Protein 2IB0 (pdb70)

Secondary structure (DSSP, 8-state):
-HHHHHHHHHHHHHHHHHHHHHHHHHHHHHS-GGGHHHHHHHHHHHHHHHHHHHHHHHHTT-PPPPPPSS---SS---SHHHHHHHHHHHHHHHHHHHHHHHHH--SHHHHHHHHHHHHHHHHHHHHHHHHHHHSPP-PPP-/--HHHHHHHHHHHHHHHHHHHHHHHHHHHHS-GGGHHHHHHHHHHHHHHHHHHHHHHHHTTPPPPPPPS----SS---SHHHHHHHHHHHHHHHHHHHHHHHHH--SHHHHHHHHHHHHHHHHHHHHHHHH-

InterPro domains:
  IPR009078 Ferritin-like superfamily [SSF47240] (19-158)
  IPR012347 Ferritin-like [G3DSA:1.20.1260.10] (17-151)
  IPR029447 Domain of unknown function DUF4439 [PF14530] (25-161)

Organism: Mycobacterium tuberculosis (strain CDC 1551 / Oshkosh) (NCBI:txid83331)

B-factor: mean 37.89, std 7.24, range [25.55, 75.21]

Nearest PDB structures (foldseek):
  2ib0-assembly1_A  TM=1.007E+00  e=2.471E-20  Mycobacterium tuberculosis
  2ib0-assembly1_B  TM=9.978E-01  e=1.644E-17  Mycobacterium tuberculosis
  8sqp-assembly1_A  TM=7.999E-01  e=3.243E-03  Brucella abortus 2308
  8sqr-assembly1_A  TM=7.620E-01  e=3.599E-03  Brucella abortus 2308
  5ffb-assembly1_A  TM=8.125E-01  e=2.558E-01  Synechocystis sp. PCC 6803

Solvent-accessible surface area: 13526 Å² total; per-residue (Å²): 123,130,26,66,35,8,46,55,6,0,29,88,0,0,44,40,1,13,32,5,21,78,0,0,37,48,0,46,93,52,13,37,118,75,14,68,191,13,5,58,60,0,22,151,47,4,110,117,8,57,71,50,0,68,104,29,0,73,94,66,73,35,131,22,44,156,52,56,115,41,65,170,34,50,52,172,40,99,54,37,37,22,0,0,109,0,0,18,109,7,1,71,53,3,10,88,13,0,88,35,0,0,69,75,2,103,72,36,118,25,17,38,49,0,0,55,2,3,17,60,1,16,27,3,5,32,55,0,74,82,24,27,60,87,59,121,134,121,87,96,208,154,130,107,31,69,34,8,45,55,9,0,27,88,0,0,46,40,1,14,36,4,22,82,0,0,40,45,0,48,91,54,17,62,109,79,20,75,173,16,6,60,68,0,26,135,48,2,105,106,11,57,66,75,0,65,103,30,0,74,93,68,70,32,131,20,37,156,47,50,119,41,68,166,35,74,46,172,41,103,44,44,48,22,0,0,106,0,0,24,106,12,0,75,66,2,10,86,14,0,83,33,0,0,62,68,2,99,75,34,123,27,21,33,50,0,0,58,3,2,14,58,0,17,23,5,7,39,71,0,78,131,62,88

Radius of gyration: 20.27 Å; Cα contacts (8 Å, |Δi|>4): 341; chains: 2; bounding box: 40×60×49 Å

Structure (mmCIF, N/CA/C/O backbone):
data_2IB0
#
_entry.id   2IB0
#
_cell.length_a   98.029
_cell.length_b   98.029
_cell.length_c   91.337
_cell.angle_alpha   90.000
_cell.angle_beta   90.000
_cell.angle_gamma   90.000
#
_symmetry.space_group_name_H-M   'P 41 21 2'
#
loop_
_entity.id
_entity.type
_entity.pdbx_description
1 polymer 'CONSERVED HYPOTHETICAL ALANINE RICH PROTEIN'
2 water water
#
loop_
_atom_site.group_PDB
_atom_site.id
_atom_site.type_symbol
_atom_site.label_atom_id
_atom_site.label_alt_id
_atom_site.label_comp_id
_atom_site.label_asym_id
_atom_site.label_entity_id
_atom_site.label_seq_id
_atom_site.pdbx_PDB_ins_code
_atom_site.Cartn_x
_atom_site.Cartn_y
_atom_site.Cartn_z
_atom_site.occupancy
_atom_site.B_iso_or_equiv
_atom_site.auth_seq_id
_atom_site.auth_comp_id
_atom_site.auth_asym_id
_atom_site.auth_atom_id
_atom_site.pdbx_PDB_model_num
ATOM 1 N N . SER A 1 17 ? 20.062 14.439 48.641 1.00 44.24 17 SER A N 1
ATOM 2 C CA . SER A 1 17 ? 21.392 15.089 48.929 1.00 45.32 17 SER A CA 1
ATOM 3 C C . SER A 1 17 ? 21.933 15.864 47.713 1.00 44.76 17 SER A C 1
ATOM 4 O O . SER A 1 17 ? 21.594 15.560 46.568 1.00 44.72 17 SER A O 1
ATOM 7 N N . GLU A 1 18 ? 22.775 16.860 47.960 1.00 43.75 18 GLU A N 1
ATOM 8 C CA . GLU A 1 18 ? 23.225 17.783 46.907 1.00 42.98 18 GLU A CA 1
ATOM 9 C C . GLU A 1 18 ? 24.239 17.170 45.940 1.00 42.62 18 GLU A C 1
ATOM 10 O O . GLU A 1 18 ? 24.219 17.448 44.731 1.00 41.15 18 GLU A O 1
ATOM 16 N N . GLY A 1 19 ? 25.158 16.393 46.516 1.00 42.60 19 GLY A N 1
ATOM 17 C CA . GLY A 1 19 ? 26.269 15.798 45.804 1.00 42.30 19 GLY A CA 1
ATOM 18 C C . GLY A 1 19 ? 25.727 14.591 45.104 1.00 42.28 19 GLY A C 1
ATOM 19 O O . GLY A 1 19 ? 26.184 14.226 44.027 1.00 42.38 19 GLY A O 1
ATOM 20 N N . SER A 1 20 ? 24.736 13.984 45.745 1.00 42.14 20 SER A N 1
ATOM 21 C CA . SER A 1 20 ? 23.868 12.969 45.146 1.00 41.76 20 SER A CA 1
ATOM 22 C C . SER A 1 20 ? 23.217 13.420 43.827 1.00 40.83 20 SER A C 1
ATOM 23 O O . SER A 1 20 ? 23.314 12.704 42.836 1.00 40.82 20 SER A O 1
ATOM 26 N N . ALA A 1 21 ? 22.596 14.611 43.806 1.00 39.47 21 ALA A N 1
ATOM 27 C CA . ALA A 1 21 ? 21.980 15.148 42.583 1.00 38.75 21 ALA A CA 1
ATOM 28 C C . ALA A 1 21 ? 23.039 15.531 41.521 1.00 38.40 21 ALA A C 1
ATOM 29 O O . ALA A 1 21 ? 22.827 15.326 40.324 1.00 36.86 21 ALA A O 1
ATOM 31 N N . ASP A 1 22 ? 24.173 16.076 41.986 1.00 37.13 22 ASP A N 1
ATOM 32 C CA . ASP A 1 22 ? 25.330 16.421 41.144 1.00 36.84 22 ASP A CA 1
ATOM 33 C C . ASP A 1 22 ? 25.840 15.172 40.390 1.00 36.32 22 ASP A C 1
ATOM 34 O O . ASP A 1 22 ? 25.910 15.177 39.153 1.00 36.53 22 ASP A O 1
ATOM 39 N N . ASN A 1 23 ? 26.166 14.104 41.125 1.00 33.97 23 ASN A N 1
ATOM 40 C CA . ASN A 1 23 ? 26.579 12.826 40.518 1.00 33.73 23 ASN A CA 1
ATOM 41 C C . ASN A 1 23 ? 25.557 12.241 39.562 1.00 33.40 23 ASN A C 1
ATOM 42 O O . ASN A 1 23 ? 25.902 11.726 38.479 1.00 33.03 23 ASN A O 1
ATOM 47 N N . ALA A 1 24 ? 24.293 12.290 39.981 1.00 32.76 24 ALA A N 1
ATOM 48 C CA . ALA A 1 24 ? 23.230 11.778 39.159 1.00 32.15 24 ALA A CA 1
ATOM 49 C C . ALA A 1 24 ? 23.133 12.548 37.879 1.00 31.68 24 ALA A C 1
ATOM 50 O O . ALA A 1 24 ? 22.961 11.928 36.829 1.00 33.01 24 ALA A O 1
ATOM 52 N N . ALA A 1 25 ? 23.253 13.890 37.937 1.00 30.30 25 ALA A N 1
ATOM 53 C CA . ALA A 1 25 ? 23.159 14.658 36.723 1.00 28.96 25 ALA A CA 1
ATOM 54 C C . ALA A 1 25 ? 24.327 14.340 35.786 1.00 27.92 25 ALA A C 1
ATOM 55 O O . ALA A 1 25 ? 24.160 14.323 34.596 1.00 25.88 25 ALA A O 1
ATOM 57 N N . LEU A 1 26 ? 25.534 14.183 36.316 1.00 27.95 26 LEU A N 1
ATOM 58 C CA . LEU A 1 26 ? 26.683 14.047 35.435 1.00 28.34 26 LEU A CA 1
ATOM 59 C C . LEU A 1 26 ? 26.760 12.636 34.828 1.00 30.05 26 LEU A C 1
ATOM 60 O O . LEU A 1 26 ? 27.231 12.474 33.674 1.00 28.64 26 LEU A O 1
ATOM 65 N N . CYS A 1 27 ? 26.324 11.630 35.609 1.00 30.92 27 CYS A N 1
ATOM 66 C CA . CYS A 1 27 ? 26.133 10.281 35.094 1.00 32.39 27 CYS A CA 1
ATOM 67 C C . CYS A 1 27 ? 25.108 10.257 33.971 1.00 31.42 27 CYS A C 1
ATOM 68 O O . CYS A 1 27 ? 25.358 9.658 32.949 1.00 30.72 27 CYS A O 1
ATOM 71 N N . ASP A 1 28 ? 23.963 10.925 34.142 1.00 32.90 28 ASP A N 1
ATOM 72 C CA . ASP A 1 28 ? 22.973 11.018 33.044 1.00 33.64 28 ASP A CA 1
ATOM 73 C C . ASP A 1 28 ? 23.578 11.647 31.792 1.00 33.71 28 ASP A C 1
ATOM 74 O O . ASP A 1 28 ? 23.272 11.223 30.690 1.00 35.20 28 ASP A O 1
ATOM 79 N N . ALA A 1 29 ? 24.463 12.615 31.970 1.00 31.85 29 ALA A N 1
ATOM 80 C CA . ALA A 1 29 ? 24.932 13.410 30.845 1.00 32.28 29 ALA A CA 1
ATOM 81 C C . ALA A 1 29 ? 25.933 12.564 30.108 1.00 32.60 29 ALA A C 1
ATOM 82 O O . ALA A 1 29 ? 25.971 12.580 28.890 1.00 32.68 29 ALA A O 1
ATOM 84 N N . LEU A 1 30 ? 26.708 11.788 30.869 1.00 32.74 30 LEU A N 1
ATOM 85 C CA . LEU A 1 30 ? 27.665 10.835 30.293 1.00 33.32 30 LEU A CA 1
ATOM 86 C C . LEU A 1 30 ? 26.966 9.751 29.455 1.00 33.22 30 LEU A C 1
ATOM 87 O O . LEU A 1 30 ? 27.456 9.372 28.385 1.00 32.36 30 LEU A O 1
ATOM 92 N N . ALA A 1 31 ? 25.851 9.246 29.985 1.00 33.20 31 ALA A N 1
ATOM 93 C CA . ALA A 1 31 ? 24.990 8.267 29.312 1.00 33.26 31 ALA A CA 1
ATOM 94 C C . ALA A 1 31 ? 24.408 8.850 28.040 1.00 33.41 31 ALA A C 1
ATOM 95 O O . ALA A 1 31 ? 24.304 8.179 27.044 1.00 33.87 31 ALA A O 1
ATOM 97 N N . VAL A 1 32 ? 24.051 10.120 28.056 1.00 33.82 32 VAL A N 1
ATOM 98 C CA . VAL A 1 32 ? 23.584 10.775 26.841 1.00 33.50 32 VAL A CA 1
ATOM 99 C C . VAL A 1 32 ? 24.722 10.886 25.790 1.00 34.00 32 VAL A C 1
ATOM 100 O O . VAL A 1 32 ? 24.501 10.614 24.597 1.00 34.00 32 VAL A O 1
ATOM 104 N N . GLU A 1 33 ? 25.917 11.276 26.239 1.00 32.96 33 GLU A N 1
ATOM 105 C CA . GLU A 1 33 ? 27.129 11.296 25.395 1.00 33.23 33 GLU A CA 1
ATOM 106 C C . GLU A 1 33 ? 27.449 9.958 24.712 1.00 32.57 33 GLU A C 1
ATOM 107 O O . GLU A 1 33 ? 27.699 9.940 23.513 1.00 32.89 33 GLU A O 1
ATOM 113 N N . HIS A 1 34 ? 27.477 8.850 25.454 1.00 31.56 34 HIS A N 1
ATOM 114 C CA . HIS A 1 34 ? 27.666 7.541 24.826 1.00 31.42 34 HIS A CA 1
ATOM 115 C C . HIS A 1 34 ? 26.641 7.290 23.705 1.00 32.17 34 HIS A C 1
ATOM 116 O O . HIS A 1 34 ? 27.010 6.867 22.607 1.00 32.17 34 HIS A O 1
ATOM 123 N N . ALA A 1 35 ? 25.369 7.587 24.005 1.00 32.92 35 ALA A N 1
ATOM 124 C CA . ALA A 1 35 ? 24.252 7.392 23.095 1.00 33.65 35 ALA A CA 1
ATOM 125 C C . ALA A 1 35 ? 24.341 8.292 21.870 1.00 34.53 35 ALA A C 1
ATOM 126 O O . ALA A 1 35 ? 23.905 7.893 20.778 1.00 36.06 35 ALA A O 1
ATOM 128 N N . THR A 1 36 ? 24.923 9.483 22.035 1.00 33.03 36 THR A N 1
ATOM 129 C CA . THR A 1 36 ? 25.132 10.419 20.935 1.00 32.81 36 THR A CA 1
ATOM 130 C C . THR A 1 36 ? 26.242 10.009 19.997 1.00 33.14 36 THR A C 1
ATOM 131 O O . THR A 1 36 ? 26.081 10.113 18.782 1.00 32.43 36 THR A O 1
ATOM 135 N N . ILE A 1 37 ? 27.365 9.565 20.568 1.00 32.61 37 ILE A N 1
ATOM 136 C CA . ILE A 1 37 ? 28.496 9.072 19.807 1.00 32.69 37 ILE A CA 1
ATOM 137 C C . ILE A 1 37 ? 28.058 7.851 18.972 1.00 33.50 37 ILE A C 1
ATOM 138 O O . ILE A 1 37 ? 28.379 7.765 17.786 1.00 34.00 37 ILE A O 1
ATOM 143 N N . TYR A 1 38 ? 27.293 6.950 19.577 1.00 33.26 38 TYR A N 1
ATOM 144 C CA . TYR A 1 38 ? 26.712 5.828 18.833 1.00 33.37 38 TYR A CA 1
ATOM 145 C C . TYR A 1 38 ? 25.814 6.339 17.689 1.00 33.93 38 TYR A C 1
ATOM 146 O O . TYR A 1 38 ? 25.867 5.825 16.565 1.00 33.80 38 TYR A O 1
ATOM 155 N N . GLY A 1 39 ? 25.010 7.367 17.958 1.00 33.15 39 GLY A N 1
ATOM 156 C CA . GLY A 1 39 ? 24.062 7.831 16.964 1.00 32.69 39 GLY A CA 1
ATOM 157 C C . GLY A 1 39 ? 24.748 8.490 15.788 1.00 32.07 39 GLY A C 1
ATOM 158 O O . GLY A 1 39 ? 24.252 8.461 14.664 1.00 31.01 39 GLY A O 1
ATOM 159 N N . TYR A 1 40 ? 25.874 9.147 16.046 1.00 31.66 40 TYR A N 1
ATOM 160 C CA . TYR A 1 40 ? 26.577 9.815 14.957 1.00 31.04 40 TYR A CA 1
ATOM 161 C C . TYR A 1 40 ? 27.244 8.824 13.999 1.00 31.02 40 TYR A C 1
ATOM 162 O O . TYR A 1 40 ? 27.522 9.183 12.875 1.00 31.61 40 TYR A O 1
ATOM 171 N N . GLY A 1 41 ? 27.513 7.595 14.459 1.00 29.91 41 GLY A N 1
ATOM 172 C CA . GLY A 1 41 ? 27.883 6.524 13.548 1.00 29.69 41 GLY A CA 1
ATOM 173 C C . GLY A 1 41 ? 26.806 6.349 12.479 1.00 29.79 41 GLY A C 1
ATOM 174 O O . GLY A 1 41 ? 27.118 6.129 11.314 1.00 28.47 41 GLY A O 1
ATOM 175 N N . ILE A 1 42 ? 25.539 6.402 12.889 1.00 28.78 42 ILE A N 1
ATOM 176 C CA . ILE A 1 42 ? 24.433 6.255 11.956 1.00 30.00 42 ILE A CA 1
ATOM 177 C C . ILE A 1 42 ? 24.272 7.516 11.088 1.00 30.16 42 ILE A C 1
ATOM 178 O O . ILE A 1 42 ? 24.099 7.421 9.881 1.00 29.28 42 ILE A O 1
ATOM 183 N N . VAL A 1 43 ? 24.366 8.690 11.705 1.00 29.81 43 VAL A N 1
ATOM 184 C CA . VAL A 1 43 ? 24.368 9.942 10.965 1.00 30.50 43 VAL A CA 1
ATOM 185 C C . VAL A 1 43 ? 25.407 9.847 9.852 1.00 30.72 43 VAL A C 1
ATOM 186 O O . VAL A 1 43 ? 25.094 10.091 8.679 1.00 31.72 43 VAL A O 1
ATOM 190 N N . SER A 1 44 ? 26.618 9.414 10.190 1.00 29.94 44 SER A N 1
ATOM 191 C CA . SER A 1 44 ? 27.677 9.311 9.191 1.00 29.15 44 SER A CA 1
ATOM 192 C C . SER A 1 44 ? 27.410 8.315 8.034 1.00 29.65 44 SER A C 1
ATOM 193 O O . SER A 1 44 ? 27.627 8.638 6.854 1.00 28.54 44 SER A O 1
ATOM 196 N N . ALA A 1 45 ? 26.992 7.090 8.383 1.00 28.84 45 ALA A N 1
ATOM 197 C CA . ALA A 1 45 ? 26.714 6.034 7.416 1.00 28.22 45 ALA A CA 1
ATOM 198 C C . ALA A 1 45 ? 25.627 6.417 6.430 1.00 29.10 45 ALA A C 1
ATOM 199 O O . ALA A 1 45 ? 25.677 5.982 5.278 1.00 27.64 45 ALA A O 1
ATOM 201 N N . LEU A 1 46 ? 24.627 7.169 6.895 1.00 31.28 46 LEU A N 1
ATOM 202 C CA . LEU A 1 46 ? 23.542 7.627 6.043 1.00 37.98 46 LEU A CA 1
ATOM 203 C C . LEU A 1 46 ? 23.875 8.872 5.190 1.00 40.36 46 LEU A C 1
ATOM 204 O O . LEU A 1 46 ? 23.629 8.848 3.954 1.00 41.49 46 LEU A O 1
ATOM 209 N N . SER A 1 47 ? 24.434 9.900 5.871 1.00 43.32 47 SER A N 1
ATOM 210 C CA . SER A 1 47 ? 24.657 11.349 5.414 1.00 43.20 47 SER A CA 1
ATOM 211 C C . SER A 1 47 ? 25.061 11.498 3.958 1.00 44.82 47 SER A C 1
ATOM 212 O O . SER A 1 47 ? 25.804 10.636 3.493 1.00 45.61 47 SER A O 1
ATOM 215 N N . PRO A 1 48 ? 24.857 12.689 3.324 1.00 46.77 48 PRO A N 1
ATOM 216 C CA . PRO A 1 48 ? 25.870 13.396 2.506 1.00 47.42 48 PRO A CA 1
ATOM 217 C C . PRO A 1 48 ? 27.321 13.442 2.842 1.00 48.66 48 PRO A C 1
ATOM 218 O O . PRO A 1 48 ? 27.648 13.941 3.899 1.00 49.60 48 PRO A O 1
ATOM 222 N N . PRO A 1 49 ? 28.200 13.002 1.875 1.00 49.80 49 PRO A N 1
ATOM 223 C CA . PRO A 1 49 ? 29.631 13.419 1.873 1.00 49.84 49 PRO A CA 1
ATOM 224 C C . PRO A 1 49 ? 29.807 14.935 2.175 1.00 49.90 49 PRO A C 1
ATOM 225 O O . PRO A 1 49 ? 30.795 15.301 2.839 1.00 50.68 49 PRO A O 1
ATOM 229 N N . GLY A 1 50 ? 28.850 15.770 1.705 1.00 49.57 50 GLY A N 1
ATOM 230 C CA . GLY A 1 50 ? 28.770 17.236 1.962 1.00 48.41 50 GLY A CA 1
ATOM 231 C C . GLY A 1 50 ? 28.789 17.705 3.431 1.00 47.49 50 GLY A C 1
ATOM 232 O O . GLY A 1 50 ? 29.011 18.874 3.723 1.00 46.20 50 GLY A O 1
ATOM 233 N N . VAL A 1 51 ? 28.513 16.803 4.367 1.00 46.44 51 VAL A N 1
ATOM 234 C CA . VAL A 1 51 ? 28.523 17.180 5.778 1.00 46.08 51 VAL A CA 1
ATOM 235 C C . VAL A 1 51 ? 29.513 16.306 6.565 1.00 46.18 51 VAL A C 1
ATOM 236 O O . VAL A 1 51 ? 29.388 16.170 7.783 1.00 44.58 51 VAL A O 1
ATOM 240 N N . ASN A 1 52 ? 30.464 15.656 5.901 1.00 47.33 52 ASN A N 1
ATOM 241 C CA . ASN A 1 52 ? 31.382 14.919 6.753 1.00 48.80 52 ASN A CA 1
ATOM 242 C C . ASN A 1 52 ? 32.421 15.634 7.551 1.00 46.81 52 ASN A C 1
ATOM 243 O O . ASN A 1 52 ? 32.875 15.100 8.546 1.00 47.11 52 ASN A O 1
ATOM 248 N N . PHE A 1 53 ? 32.712 16.874 7.179 1.00 45.70 53 PHE A N 1
ATOM 249 C CA . PHE A 1 53 ? 33.418 17.817 8.049 1.00 44.80 53 PHE A CA 1
ATOM 250 C C . PHE A 1 53 ? 32.648 18.020 9.359 1.00 41.89 53 PHE A C 1
ATOM 251 O O . PHE A 1 53 ? 33.243 18.038 10.411 1.00 40.96 53 PHE A O 1
ATOM 259 N N . LEU A 1 54 ? 31.322 18.173 9.262 1.00 39.00 54 LEU A N 1
ATOM 260 C CA . LEU A 1 54 ? 30.431 18.373 10.409 1.00 36.64 54 LEU A CA 1
ATOM 261 C C . LEU A 1 54 ? 30.363 17.124 11.304 1.00 36.63 54 LEU A C 1
ATOM 262 O O . LEU A 1 54 ? 30.499 17.201 12.538 1.00 36.77 54 LEU A O 1
ATOM 267 N N . VAL A 1 55 ? 30.179 15.966 10.683 1.00 36.01 55 VAL A N 1
ATOM 268 C CA . VAL A 1 55 ? 30.122 14.716 11.409 1.00 35.23 55 VAL A CA 1
ATOM 269 C C . VAL A 1 55 ? 31.428 14.496 12.151 1.00 35.02 55 VAL A C 1
ATOM 270 O O . VAL A 1 55 ? 31.392 14.225 13.350 1.00 34.81 55 VAL A O 1
ATOM 274 N N . ALA A 1 56 ? 32.569 14.597 11.462 1.00 34.28 56 ALA A N 1
ATOM 275 C CA . ALA A 1 56 ? 33.871 14.422 12.120 1.00 35.32 56 ALA A CA 1
ATOM 276 C C . ALA A 1 56 ? 34.041 15.354 13.325 1.00 36.34 56 ALA A C 1
ATOM 277 O O . ALA A 1 56 ? 34.480 14.914 14.404 1.00 35.98 56 ALA A O 1
ATOM 279 N N . ASP A 1 57 ? 33.741 16.646 13.113 1.00 37.13 57 ASP A N 1
ATOM 280 C CA . ASP A 1 57 ? 33.755 17.668 14.156 1.00 38.05 57 ASP A CA 1
ATOM 281 C C . ASP A 1 57 ? 32.903 17.260 15.352 1.00 37.11 57 ASP A C 1
ATOM 282 O O . ASP A 1 57 ? 33.349 17.326 16.471 1.00 36.43 57 ASP A O 1
ATOM 287 N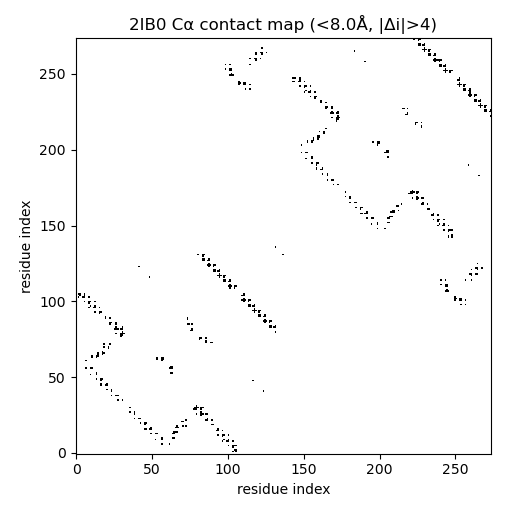 N . ALA A 1 58 ? 31.633 16.924 15.100 1.00 38.12 58 ALA A N 1
ATOM 288 C CA . ALA A 1 58 ? 30.717 16.547 16.172 1.00 39.16 58 ALA A CA 1
ATOM 289 C C . ALA A 1 58 ? 31.247 15.322 16.963 1.00 39.40 58 ALA A C 1
ATOM 290 O O . ALA A 1 58 ? 31.230 15.319 18.188 1.00 39.08 58 ALA A O 1
ATOM 292 N N . LEU A 1 59 ? 31.744 14.313 16.252 1.00 39.23 59 LEU A N 1
ATOM 293 C CA . LEU A 1 59 ? 32.236 13.087 16.889 1.00 39.66 59 LEU A CA 1
ATOM 294 C C . LEU A 1 59 ? 33.477 13.310 17.754 1.00 40.13 59 LEU A C 1
ATOM 295 O O . LEU A 1 59 ? 33.566 12.770 18.833 1.00 40.55 59 LEU A O 1
ATOM 300 N N . LYS A 1 60 ? 34.403 14.145 17.305 1.00 40.46 60 LYS A N 1
ATOM 301 C CA . LYS A 1 60 ? 35.604 14.446 18.090 1.00 41.48 60 LYS A CA 1
ATOM 302 C C . LYS A 1 60 ? 35.232 15.246 19.345 1.00 39.78 60 LYS A C 1
ATOM 303 O O . LYS A 1 60 ? 35.700 14.960 20.446 1.00 40.29 60 LYS A O 1
ATOM 309 N N . GLN A 1 61 ? 34.366 16.232 19.175 1.00 39.31 61 GLN A N 1
ATOM 310 C CA . GLN A 1 61 ? 33.806 16.997 20.301 1.00 38.59 61 GLN A CA 1
ATOM 311 C C . GLN A 1 61 ? 33.110 16.116 21.376 1.00 37.33 61 GLN A C 1
ATOM 312 O O . GLN A 1 61 ? 33.346 16.268 22.579 1.00 35.38 61 GLN A O 1
ATOM 318 N N . HIS A 1 62 ? 32.257 15.208 20.924 1.00 36.50 62 HIS A N 1
ATOM 319 C CA . HIS A 1 62 ? 31.618 14.285 21.860 1.00 36.01 62 HIS A CA 1
ATOM 320 C C . HIS A 1 62 ? 32.568 13.268 22.486 1.00 35.53 62 HIS A C 1
ATOM 321 O O . HIS A 1 62 ? 32.453 13.007 23.675 1.00 36.65 62 HIS A O 1
ATOM 328 N N . ARG A 1 63 ? 33.473 12.681 21.706 1.00 35.02 63 ARG A N 1
ATOM 329 C CA . ARG A 1 63 ? 34.396 11.684 22.252 1.00 34.92 63 ARG A CA 1
ATOM 330 C C . ARG A 1 63 ? 35.276 12.307 23.318 1.00 34.68 63 ARG A C 1
ATOM 331 O O . ARG A 1 63 ? 35.463 11.715 24.381 1.00 33.34 63 ARG A O 1
ATOM 339 N N . HIS A 1 64 ? 35.734 13.538 23.048 1.00 34.73 64 HIS A N 1
ATOM 340 C CA . HIS A 1 64 ? 36.581 14.274 23.968 1.00 35.73 64 HIS A CA 1
ATOM 341 C C . HIS A 1 64 ? 35.806 14.632 25.247 1.00 35.19 64 HIS A C 1
ATOM 342 O O . HIS A 1 64 ? 36.305 14.430 26.342 1.00 35.36 64 HIS A O 1
ATOM 349 N N . ARG A 1 65 ? 34.593 15.174 25.102 1.00 33.96 65 ARG A N 1
ATOM 350 C CA . ARG A 1 65 ? 33.735 15.466 26.238 1.00 32.44 65 ARG A CA 1
ATOM 351 C C . ARG A 1 65 ? 33.490 14.223 27.108 1.00 32.10 65 ARG A C 1
ATOM 352 O O . ARG A 1 65 ? 33.618 14.286 28.323 1.00 31.94 65 ARG A O 1
ATOM 360 N N . ARG A 1 66 ? 33.115 13.115 26.474 1.00 31.15 66 ARG A N 1
ATOM 361 C CA . ARG A 1 66 ? 32.915 11.801 27.144 1.00 30.82 66 ARG A CA 1
ATOM 362 C C . ARG A 1 66 ? 34.124 11.377 27.988 1.00 3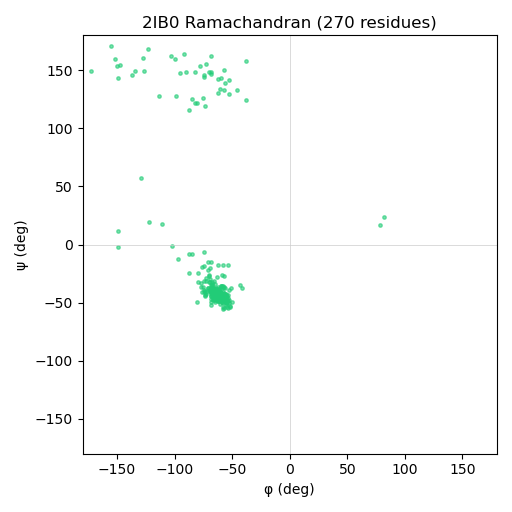0.75 66 ARG A C 1
ATOM 363 O O . ARG A 1 66 ? 33.984 11.054 29.174 1.00 31.20 66 ARG A O 1
ATOM 371 N N . ASP A 1 67 ? 35.310 11.379 27.382 1.00 31.29 67 ASP A N 1
ATOM 372 C CA . ASP A 1 67 ? 36.550 11.071 28.111 1.00 31.77 67 ASP A CA 1
ATOM 373 C C . ASP A 1 67 ? 36.776 12.022 29.265 1.00 32.25 67 ASP A C 1
ATOM 374 O O . ASP A 1 67 ? 37.141 11.599 30.354 1.00 33.36 67 ASP A O 1
ATOM 379 N N . ASP A 1 68 ? 36.559 13.320 29.043 1.00 32.50 68 ASP A N 1
ATOM 380 C CA . ASP A 1 68 ? 36.621 14.318 30.119 1.00 32.85 68 ASP A CA 1
ATOM 381 C C . ASP A 1 68 ? 35.709 14.041 31.345 1.00 32.06 68 ASP A C 1
ATOM 382 O O . ASP A 1 68 ? 36.130 14.222 32.494 1.00 31.40 68 ASP A O 1
ATOM 387 N N . VAL A 1 69 ? 34.466 13.648 31.084 1.00 31.17 69 VAL A N 1
ATOM 388 C CA . VAL A 1 69 ? 33.483 13.284 32.101 1.00 31.18 69 VAL A CA 1
ATOM 389 C C . VAL A 1 69 ? 33.858 11.992 32.817 1.00 32.85 69 VAL A C 1
ATOM 390 O O . VAL A 1 69 ? 33.601 11.872 34.005 1.00 32.92 69 VAL A O 1
ATOM 394 N N . ILE A 1 70 ? 34.431 11.018 32.100 1.00 34.26 70 ILE A N 1
ATOM 395 C CA . ILE A 1 70 ? 34.975 9.800 32.740 1.00 35.63 70 ILE A CA 1
ATOM 396 C C . ILE A 1 70 ? 36.025 10.161 33.812 1.00 37.02 70 ILE A C 1
ATOM 397 O O . ILE A 1 70 ? 35.983 9.652 34.936 1.00 37.49 70 ILE A O 1
ATOM 402 N N . VAL A 1 71 ? 36.919 11.091 33.482 1.00 38.16 71 VAL A N 1
ATOM 403 C CA . VAL A 1 71 ? 37.914 11.575 34.431 1.00 38.80 71 VAL A CA 1
ATOM 404 C C . VAL A 1 71 ? 37.227 12.265 35.631 1.00 38.93 71 VAL A C 1
ATOM 405 O O . VAL A 1 71 ? 37.539 11.965 36.777 1.00 38.83 71 VAL A O 1
ATOM 409 N N . MET A 1 72 ? 36.279 13.163 35.361 1.00 38.95 72 MET A N 1
ATOM 410 C CA . MET A 1 72 ? 35.558 13.913 36.421 1.00 38.25 72 MET A CA 1
ATOM 411 C C . MET A 1 72 ? 34.881 12.985 37.425 1.00 37.86 72 MET A C 1
ATOM 412 O O . MET A 1 72 ? 35.013 13.176 38.641 1.00 38.20 72 MET A O 1
ATOM 417 N N . LEU A 1 73 ? 34.163 11.986 36.923 1.00 36.78 73 LEU A N 1
ATOM 418 C CA . LEU A 1 73 ? 33.474 11.029 37.793 1.00 36.88 73 LEU A CA 1
ATOM 419 C C . LEU A 1 73 ? 34.476 10.267 38.672 1.00 37.78 73 LEU A C 1
ATOM 420 O O . LEU A 1 73 ? 34.193 10.040 39.852 1.00 37.47 73 LEU A O 1
ATOM 425 N N . SER A 1 74 ? 35.649 9.923 38.116 1.00 38.33 74 SER A N 1
ATOM 426 C CA . SER A 1 74 ? 36.740 9.321 38.905 1.00 39.83 74 SER A CA 1
ATOM 427 C C . SER A 1 74 ? 37.270 10.221 40.029 1.00 39.46 74 SER A C 1
ATOM 428 O O . SER A 1 74 ? 37.478 9.766 41.174 1.00 39.49 74 SER A O 1
ATOM 431 N N . ALA A 1 75 ? 37.472 11.500 39.719 1.00 38.91 75 ALA A N 1
ATOM 432 C CA . ALA A 1 75 ? 37.853 12.478 40.736 1.00 39.11 75 ALA A CA 1
ATOM 433 C C . ALA A 1 75 ? 36.842 12.546 41.900 1.00 39.38 75 ALA A C 1
ATOM 434 O O . ALA A 1 75 ? 37.212 12.879 43.030 1.00 39.69 75 ALA A O 1
ATOM 436 N N . ARG A 1 76 ? 35.585 12.209 41.615 1.00 39.48 76 ARG A N 1
ATOM 437 C CA . ARG A 1 76 ? 34.510 12.204 42.596 1.00 40.59 76 ARG A CA 1
ATOM 438 C C . ARG A 1 76 ? 34.361 10.877 43.378 1.00 42.21 76 ARG A C 1
ATOM 439 O O . ARG A 1 76 ? 33.559 10.809 44.319 1.00 42.43 76 ARG A O 1
ATOM 447 N N . GLY A 1 77 ? 35.096 9.835 42.979 1.00 43.48 77 GLY A N 1
ATOM 448 C CA . GLY A 1 77 ? 34.934 8.500 43.568 1.00 45.07 77 GLY A CA 1
ATOM 449 C C . GLY A 1 77 ? 33.780 7.729 42.960 1.00 46.92 77 GLY A C 1
ATOM 450 O O . GLY A 1 77 ? 33.231 6.800 43.573 1.00 47.06 77 GLY A O 1
ATOM 451 N N . VAL A 1 78 ? 33.416 8.086 41.736 1.00 47.69 78 VAL A N 1
ATOM 452 C CA . VAL A 1 78 ? 32.337 7.409 41.039 1.00 49.60 78 VAL A CA 1
ATOM 453 C C . VAL A 1 78 ? 32.917 6.665 39.835 1.00 51.49 78 VAL A C 1
ATOM 454 O O . VAL A 1 78 ? 33.637 7.254 39.020 1.00 52.49 78 VAL A O 1
ATOM 458 N N . THR A 1 79 ? 32.610 5.381 39.716 1.00 52.81 79 THR A N 1
ATOM 459 C CA . THR A 1 79 ? 33.000 4.642 38.518 1.00 55.11 79 THR A CA 1
ATOM 460 C C . THR A 1 79 ? 31.973 4.963 37.439 1.00 56.31 79 THR A C 1
ATOM 461 O O . THR A 1 79 ? 30.767 4.763 37.637 1.00 57.36 79 THR A O 1
ATOM 465 N N . ALA A 1 80 ? 32.453 5.493 36.316 1.00 56.89 80 ALA A N 1
ATOM 466 C CA . ALA A 1 80 ? 31.598 5.927 35.208 1.00 56.95 80 ALA A CA 1
ATOM 467 C C . ALA A 1 80 ? 30.660 4.826 34.665 1.00 57.38 80 ALA A C 1
ATOM 468 O O . ALA A 1 80 ? 31.068 3.652 34.554 1.00 56.52 80 ALA A O 1
ATOM 470 N N . PRO A 1 81 ? 29.389 5.197 34.352 1.00 57.96 81 PRO A N 1
ATOM 471 C CA . PRO A 1 81 ? 28.613 4.367 33.423 1.00 58.47 81 PRO A CA 1
ATOM 472 C C . PRO A 1 81 ? 29.412 4.131 32.130 1.00 58.51 81 PRO A C 1
ATOM 473 O O . PRO A 1 81 ? 29.964 5.084 31.549 1.00 58.11 81 PRO A O 1
ATOM 477 N N . ILE A 1 82 ? 29.509 2.867 31.721 1.00 58.48 82 ILE A N 1
ATOM 478 C CA . ILE A 1 82 ? 30.126 2.514 30.437 1.00 58.56 82 ILE A CA 1
ATOM 479 C C . ILE A 1 82 ? 29.043 2.453 29.343 1.00 58.05 82 ILE A C 1
ATOM 480 O O . ILE A 1 82 ? 27.845 2.402 29.654 1.00 58.13 82 ILE A O 1
ATOM 485 N N . ALA A 1 83 ? 29.442 2.479 28.073 1.00 57.41 83 ALA A N 1
ATOM 486 C CA . ALA A 1 83 ? 28.446 2.465 27.000 1.00 57.19 83 ALA A CA 1
ATOM 487 C C . ALA A 1 83 ? 27.707 1.105 26.928 1.00 57.28 83 ALA A C 1
ATOM 488 O O . ALA A 1 83 ? 28.268 0.055 27.278 1.00 56.31 83 ALA A O 1
ATOM 490 N N . ALA A 1 84 ? 26.434 1.151 26.514 1.00 57.53 84 ALA A N 1
ATOM 491 C CA . ALA A 1 84 ? 25.678 -0.049 26.156 1.00 57.52 84 ALA A CA 1
ATOM 492 C C . ALA A 1 84 ? 26.147 -0.473 24.750 1.00 57.64 84 ALA A C 1
ATOM 493 O O . ALA A 1 84 ? 26.629 0.374 23.973 1.00 57.74 84 ALA A O 1
ATOM 495 N N . ALA A 1 85 ? 26.031 -1.772 24.447 1.00 57.75 85 ALA A N 1
ATOM 496 C CA . ALA A 1 85 ? 26.389 -2.363 23.126 1.00 57.29 85 ALA A CA 1
ATOM 497 C C . ALA A 1 85 ? 25.638 -1.711 21.944 1.00 56.87 85 ALA A C 1
ATOM 498 O O . ALA A 1 85 ? 26.254 -1.243 20.970 1.00 57.21 85 ALA A O 1
ATOM 500 N N . GLY A 1 86 ? 24.306 -1.693 22.047 1.00 56.33 86 GLY A N 1
ATOM 501 C CA . GLY A 1 86 ? 23.445 -0.858 21.206 1.00 54.99 86 GLY A CA 1
ATOM 502 C C . GLY A 1 86 ? 22.544 0.067 22.024 1.00 54.18 86 GLY A C 1
ATOM 503 O O . GLY A 1 86 ? 22.447 -0.034 23.260 1.00 53.84 86 GLY A O 1
ATOM 504 N N . TYR A 1 87 ? 21.916 1.013 21.327 1.00 53.65 87 TYR A N 1
ATOM 505 C CA . TYR A 1 87 ? 20.924 1.923 21.909 1.00 52.20 87 TYR A CA 1
ATOM 506 C C . TYR A 1 87 ? 19.708 1.806 21.028 1.00 51.93 87 TYR A C 1
ATOM 507 O O . TYR A 1 87 ? 19.780 1.298 19.918 1.00 52.32 87 TYR A O 1
ATOM 516 N N . GLN A 1 88 ? 18.576 2.209 21.566 1.00 51.11 88 GLN A N 1
ATOM 517 C CA . GLN A 1 88 ? 17.433 2.503 20.767 1.00 50.04 88 GLN A CA 1
ATOM 518 C C . GLN A 1 88 ? 17.654 4.002 20.413 1.00 49.35 88 GLN A C 1
ATOM 519 O O . GLN A 1 88 ? 17.718 4.843 21.312 1.00 48.93 88 GLN A O 1
ATOM 525 N N . LEU A 1 89 ? 17.842 4.317 19.127 1.00 47.52 89 LEU A N 1
ATOM 526 C CA . LEU A 1 89 ? 17.914 5.707 18.666 1.00 46.24 89 LEU A CA 1
ATOM 527 C C . LEU A 1 89 ? 16.633 6.484 19.044 1.00 45.88 89 LEU A C 1
ATOM 528 O O . LEU A 1 89 ? 15.526 5.902 19.085 1.00 45.86 89 LEU A O 1
ATOM 533 N N . PRO A 1 90 ? 16.771 7.807 19.267 1.00 45.41 90 PRO A N 1
ATOM 534 C CA . PRO A 1 90 ? 15.612 8.660 19.589 1.00 44.75 90 PRO A CA 1
ATOM 535 C C . PRO A 1 90 ? 14.533 8.743 18.481 1.00 44.53 90 PRO A C 1
ATOM 536 O O . PRO A 1 90 ? 13.374 9.112 18.751 1.00 43.66 90 PRO A O 1
ATOM 540 N N . MET A 1 91 ? 14.895 8.362 17.250 1.00 42.99 91 MET A N 1
ATOM 541 C CA . MET A 1 91 ? 13.946 8.328 16.143 1.00 42.30 91 MET A CA 1
ATOM 542 C C . MET A 1 91 ? 14.367 7.280 15.126 1.00 39.21 91 MET A C 1
ATOM 543 O O . MET A 1 91 ? 15.538 6.891 15.079 1.00 36.92 91 MET A O 1
ATOM 548 N N . GLN A 1 92 ? 13.399 6.861 14.320 1.00 37.06 92 GLN A N 1
ATOM 549 C CA . GLN A 1 92 ? 13.643 6.039 13.148 1.00 37.04 92 GLN A CA 1
ATOM 550 C C . GLN A 1 92 ? 14.250 6.827 12.006 1.00 35.91 92 GLN A C 1
ATOM 551 O O . GLN A 1 92 ? 13.924 8.025 11.786 1.00 37.14 92 GLN A O 1
ATOM 557 N N . VAL A 1 93 ? 15.135 6.160 11.278 1.00 34.24 93 VAL A N 1
ATOM 558 C CA . VAL A 1 93 ? 15.820 6.760 10.149 1.00 32.27 93 VAL A CA 1
ATOM 559 C C . VAL A 1 93 ? 15.798 5.803 8.967 1.00 31.86 93 VAL A C 1
ATOM 560 O O . VAL A 1 93 ? 15.790 4.587 9.153 1.00 31.13 93 VAL A O 1
ATOM 564 N N . SER A 1 94 ? 15.793 6.341 7.751 1.00 31.10 94 SER A N 1
ATOM 565 C CA . SER A 1 94 ? 15.900 5.506 6.579 1.00 31.82 94 SER A CA 1
ATOM 566 C C . SER A 1 94 ? 16.600 6.188 5.411 1.00 32.82 94 SER A C 1
ATOM 567 O O . SER A 1 94 ? 16.806 5.589 4.375 1.00 32.02 94 SER A O 1
ATOM 570 N N . SER A 1 95 ? 16.978 7.450 5.571 1.00 34.36 95 SER A N 1
ATOM 571 C CA . SER A 1 95 ? 17.714 8.074 4.486 1.00 36.80 95 SER A CA 1
ATOM 572 C C . SER A 1 95 ? 18.564 9.214 4.996 1.00 38.24 95 SER A C 1
ATOM 573 O O . SER A 1 95 ? 18.482 9.612 6.162 1.00 36.39 95 SER A O 1
ATOM 576 N N . ALA A 1 96 ? 19.411 9.710 4.084 1.00 41.63 96 ALA A N 1
ATOM 577 C CA . ALA A 1 96 ? 20.228 10.909 4.305 1.00 43.00 96 ALA A CA 1
ATOM 578 C C . ALA A 1 96 ? 19.579 12.104 4.999 1.00 44.40 96 ALA A C 1
ATOM 579 O O . ALA A 1 96 ? 20.228 12.730 5.841 1.00 46.44 96 ALA A O 1
ATOM 581 N N . ALA A 1 97 ? 18.298 12.408 4.740 1.00 45.55 97 ALA A N 1
ATOM 582 C CA . ALA A 1 97 ? 17.596 13.525 5.458 1.00 45.11 97 ALA A CA 1
ATOM 583 C C . ALA A 1 97 ? 17.198 13.245 6.898 1.00 46.43 97 ALA A C 1
ATOM 584 O O . ALA A 1 97 ? 17.164 14.158 7.775 1.00 47.96 97 ALA A O 1
ATOM 586 N N . ASP A 1 98 ? 16.892 11.985 7.181 1.00 45.33 98 ASP A N 1
ATOM 587 C CA . ASP A 1 98 ? 16.544 11.610 8.539 1.00 44.72 98 ASP A CA 1
ATOM 588 C C . ASP A 1 98 ? 17.720 11.827 9.475 1.00 43.82 98 ASP A C 1
ATOM 589 O O . ASP A 1 98 ? 17.523 12.052 10.659 1.00 43.61 98 ASP A O 1
ATOM 594 N N . ALA A 1 99 ? 18.924 11.738 8.934 1.00 44.09 99 ALA A N 1
ATOM 595 C CA . ALA A 1 99 ? 20.149 11.731 9.750 1.00 43.69 99 ALA A CA 1
ATOM 596 C C . ALA A 1 99 ? 20.487 13.105 10.359 1.00 42.78 99 ALA A C 1
ATOM 597 O O . ALA A 1 99 ? 20.937 13.169 11.513 1.00 43.91 99 ALA A O 1
ATOM 599 N N . ALA A 1 100 ? 20.344 14.155 9.560 1.00 39.03 100 ALA A N 1
ATOM 600 C CA . ALA A 1 100 ? 20.355 15.553 10.049 1.00 38.02 100 ALA A CA 1
ATOM 601 C C . ALA A 1 100 ? 19.290 15.847 11.163 1.00 36.84 100 ALA A C 1
ATOM 602 O O . ALA A 1 100 ? 19.605 16.470 12.167 1.00 34.44 100 ALA A O 1
ATOM 604 N N . ARG A 1 101 ? 18.054 15.366 10.998 1.00 35.99 101 ARG A N 1
ATOM 605 C CA . ARG A 1 101 ? 17.076 15.467 12.063 1.00 37.75 101 ARG A CA 1
ATOM 606 C C . ARG A 1 101 ? 17.513 14.699 13.314 1.00 37.22 101 ARG A C 1
ATOM 607 O O . ARG A 1 101 ? 17.276 15.135 14.438 1.00 36.59 101 ARG A O 1
ATOM 615 N N . LEU A 1 102 ? 18.111 13.533 13.115 1.00 35.37 102 LEU A N 1
ATOM 616 C CA . LEU A 1 102 ? 18.598 12.734 14.234 1.00 35.46 102 LEU A CA 1
ATOM 617 C C . LEU A 1 102 ? 19.670 13.526 14.962 1.00 32.93 102 LEU A C 1
ATOM 618 O O . LEU A 1 102 ? 19.692 13.538 16.178 1.00 32.98 102 LEU A O 1
ATOM 623 N N . ALA A 1 103 ? 20.593 14.091 14.203 1.00 32.29 103 ALA A N 1
ATOM 624 C CA . ALA A 1 103 ? 21.687 14.890 14.780 1.00 33.72 103 ALA A CA 1
ATOM 625 C C . ALA A 1 103 ? 21.130 16.058 15.610 1.00 33.64 103 ALA A C 1
ATOM 626 O O . ALA A 1 103 ? 21.592 16.319 16.704 1.00 33.40 103 ALA A O 1
ATOM 628 N N . VAL A 1 104 ? 20.108 16.739 15.118 1.00 32.32 104 VAL A N 1
ATOM 629 C CA . VAL A 1 104 ? 19.510 17.873 15.885 1.00 32.70 104 VAL A CA 1
ATOM 630 C C . VAL A 1 104 ? 18.890 17.306 17.188 1.00 33.44 104 VAL A C 1
ATOM 631 O O . VAL A 1 104 ? 19.080 17.832 18.288 1.00 32.88 104 VAL A O 1
ATOM 635 N N . ARG A 1 105 ? 18.120 16.240 17.061 1.00 33.81 105 ARG A N 1
ATOM 636 C CA . ARG A 1 105 ? 17.471 15.672 18.238 1.00 34.64 105 ARG A CA 1
ATOM 637 C C . ARG A 1 105 ? 18.525 15.268 19.298 1.00 33.82 105 ARG A C 1
ATOM 638 O O . ARG A 1 105 ? 18.322 15.486 20.494 1.00 33.20 105 ARG A O 1
ATOM 646 N N . MET A 1 106 ? 19.636 14.696 18.846 1.00 32.17 106 MET A N 1
ATOM 647 C CA . MET A 1 106 ? 20.6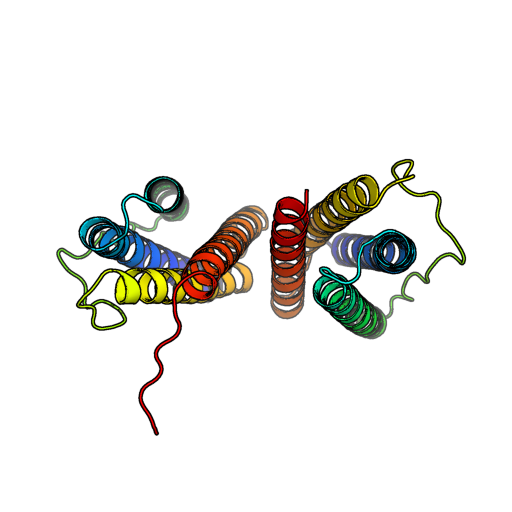84 14.237 19.750 1.00 32.81 106 MET A CA 1
ATOM 648 C C . MET A 1 106 ? 21.372 15.398 20.476 1.00 31.96 106 MET A C 1
ATOM 649 O O . MET A 1 106 ? 21.551 15.348 21.662 1.00 31.72 106 MET A O 1
ATOM 654 N N . GLU A 1 107 ? 21.613 16.490 19.762 1.00 33.77 107 GLU A N 1
ATOM 655 C CA . GLU A 1 107 ? 22.234 17.706 20.306 1.00 33.41 107 GLU A CA 1
ATOM 656 C C . GLU A 1 107 ? 21.309 18.397 21.280 1.00 34.70 107 GLU A C 1
ATOM 657 O O . GLU A 1 107 ? 21.741 18.858 22.325 1.00 34.44 107 GLU A O 1
ATOM 663 N N . ASN A 1 108 ? 20.027 18.500 20.908 1.00 34.82 108 ASN A N 1
ATOM 664 C CA . ASN A 1 108 ? 18.987 19.008 21.790 1.00 33.94 108 ASN A CA 1
ATOM 665 C C . ASN A 1 108 ? 18.839 18.187 23.070 1.00 33.77 108 ASN A C 1
ATOM 666 O O . ASN A 1 108 ? 18.734 18.759 24.135 1.00 33.05 108 ASN A O 1
ATOM 671 N N . ASP A 1 109 ? 18.835 16.854 22.980 1.00 33.04 109 ASP A N 1
ATOM 672 C CA . ASP A 1 109 ? 18.830 16.017 24.174 1.00 33.32 109 ASP A CA 1
ATOM 673 C C . ASP A 1 109 ? 20.114 16.256 25.023 1.00 33.10 109 ASP A C 1
ATOM 674 O O . ASP A 1 109 ? 20.088 16.174 26.255 1.00 31.71 109 ASP A O 1
ATOM 679 N N . GLY A 1 110 ? 21.250 16.476 24.356 1.00 33.43 110 GLY A N 1
ATOM 680 C CA . GLY A 1 110 ? 22.502 16.761 25.063 1.00 32.49 110 GLY A CA 1
ATOM 681 C C . GLY A 1 110 ? 22.470 18.120 25.781 1.00 33.39 110 GLY A C 1
ATOM 682 O O . GLY A 1 110 ? 22.982 18.235 26.915 1.00 34.26 110 GLY A O 1
ATOM 683 N N . ALA A 1 111 ? 21.913 19.152 25.143 1.00 32.33 111 ALA A N 1
ATOM 684 C CA . ALA A 1 111 ? 21.681 20.443 25.834 1.00 32.67 111 ALA A CA 1
ATOM 685 C C . ALA A 1 111 ? 20.850 20.254 27.104 1.00 33.08 111 ALA A C 1
ATOM 686 O O . ALA A 1 111 ? 21.202 20.725 28.187 1.00 33.55 111 ALA A O 1
ATOM 688 N N . THR A 1 112 ? 19.753 19.525 26.978 1.00 33.97 112 THR A N 1
ATOM 689 C CA . THR A 1 112 ? 18.894 19.217 28.133 1.00 33.95 112 THR A CA 1
ATOM 690 C C . THR A 1 112 ? 19.629 18.546 29.275 1.00 33.47 112 THR A C 1
ATOM 691 O O . THR A 1 112 ? 19.373 18.874 30.440 1.00 32.98 112 THR A O 1
ATOM 695 N N . ALA A 1 113 ? 20.507 17.592 28.951 1.00 33.78 113 ALA A N 1
ATOM 696 C CA . ALA A 1 113 ? 21.261 16.849 29.975 1.00 32.73 113 ALA A CA 1
ATOM 697 C C . ALA A 1 113 ? 22.354 17.745 30.599 1.00 32.10 113 ALA A C 1
ATOM 698 O O . ALA A 1 113 ? 22.552 17.741 31.794 1.00 30.79 113 ALA A O 1
ATOM 700 N N . TRP A 1 114 ? 23.031 18.525 29.775 1.00 31.65 114 TRP A N 1
ATOM 701 C CA . TRP A 1 114 ? 23.989 19.507 30.276 1.00 31.76 114 TRP A CA 1
ATOM 702 C C . TRP A 1 114 ? 23.405 20.659 31.080 1.00 31.74 114 TRP A C 1
ATOM 703 O O . TRP A 1 114 ? 24.018 21.089 32.058 1.00 31.22 114 TRP A O 1
ATOM 714 N N . ARG A 1 115 ? 22.230 21.157 30.704 1.00 32.44 115 ARG A N 1
ATOM 715 C CA . ARG A 1 115 ? 21.564 22.158 31.549 1.00 32.58 115 ARG A CA 1
ATOM 716 C C . ARG A 1 115 ? 21.295 21.589 32.934 1.00 31.99 115 ARG A C 1
ATOM 717 O O . ARG A 1 115 ? 21.373 22.310 33.907 1.00 31.42 115 ARG A O 1
ATOM 725 N N . ALA A 1 116 ? 20.976 20.294 33.032 1.00 30.54 116 ALA A N 1
ATOM 726 C CA . ALA A 1 116 ? 20.790 19.683 34.366 1.00 29.83 116 ALA A CA 1
ATOM 727 C C . ALA A 1 116 ? 22.071 19.628 35.200 1.00 29.63 116 ALA A C 1
ATOM 728 O O . ALA A 1 116 ? 22.024 19.772 36.407 1.00 29.41 116 ALA A O 1
ATOM 730 N N . VAL A 1 117 ? 23.212 19.348 34.562 1.00 29.29 117 VAL A N 1
ATOM 731 C CA . VAL A 1 117 ? 24.501 19.414 35.268 1.00 27.52 117 VAL A CA 1
ATOM 732 C C . VAL A 1 117 ? 24.812 20.871 35.735 1.00 26.47 117 VAL A C 1
ATOM 733 O O . VAL A 1 117 ? 25.254 21.111 36.899 1.00 25.55 117 VAL A O 1
ATOM 737 N N . VAL A 1 118 ? 24.586 21.858 34.855 1.00 26.41 118 VAL A N 1
ATOM 738 C CA . VAL A 1 118 ? 24.779 23.281 35.282 1.00 25.96 118 VAL A CA 1
ATOM 739 C C . VAL A 1 118 ? 23.990 23.532 36.554 1.00 26.92 118 VAL A C 1
ATOM 740 O O . VAL A 1 118 ? 24.479 24.168 37.501 1.00 26.47 118 VAL A O 1
ATOM 744 N N . GLU A 1 119 ? 22.730 23.101 36.533 1.00 28.09 119 GLU A N 1
ATOM 745 C CA . GLU A 1 119 ? 21.807 23.345 37.619 1.00 30.15 119 GLU A CA 1
ATOM 746 C C . GLU A 1 119 ? 22.234 22.675 38.960 1.00 29.85 119 GLU A C 1
ATOM 747 O O . GLU A 1 119 ? 22.141 23.283 40.018 1.00 28.30 119 GLU A O 1
ATOM 753 N N . HIS A 1 120 ? 22.711 21.427 38.895 1.00 31.02 120 HIS A N 1
ATOM 754 C CA . HIS A 1 120 ? 23.045 20.652 40.109 1.00 32.33 120 HIS A CA 1
ATOM 755 C C . HIS A 1 120 ? 24.540 20.571 40.434 1.00 33.55 120 HIS A C 1
ATOM 756 O O . HIS A 1 120 ? 24.898 19.992 41.449 1.00 34.15 120 HIS A O 1
ATOM 763 N N . ALA A 1 121 ? 25.401 21.158 39.604 1.00 34.73 121 ALA A N 1
ATOM 764 C CA . ALA A 1 121 ? 26.854 21.069 39.856 1.00 35.78 121 ALA A CA 1
ATOM 765 C C . ALA A 1 121 ? 27.217 21.990 40.978 1.00 35.90 121 ALA A C 1
ATOM 766 O O . ALA A 1 121 ? 26.932 23.193 40.905 1.00 37.16 121 ALA A O 1
ATOM 768 N N . GLU A 1 122 ? 27.882 21.439 41.996 1.00 36.60 122 GLU A N 1
ATOM 769 C CA . GLU A 1 122 ? 28.272 22.235 43.206 1.00 35.65 122 GLU A CA 1
ATOM 770 C C . GLU A 1 122 ? 29.447 23.164 42.986 1.00 36.05 122 GLU A C 1
ATOM 771 O O . GLU A 1 122 ? 29.486 24.295 43.545 1.00 36.85 122 GLU A O 1
ATOM 777 N N . THR A 1 123 ? 30.421 22.734 42.186 1.00 35.56 123 THR A N 1
ATOM 778 C CA . THR A 1 123 ? 31.564 23.631 41.951 1.00 34.86 123 THR A CA 1
ATOM 779 C C . THR A 1 123 ? 31.478 24.491 40.673 1.00 34.77 123 THR A C 1
ATOM 780 O O . THR A 1 123 ? 30.911 24.089 39.655 1.00 34.34 123 THR A O 1
ATOM 784 N N . ALA A 1 124 ? 32.042 25.686 40.766 1.00 34.30 124 ALA A N 1
ATOM 785 C CA . ALA A 1 124 ? 32.217 26.568 39.642 1.00 34.16 124 ALA A CA 1
ATOM 786 C C . ALA A 1 124 ? 32.931 25.862 38.499 1.00 34.52 124 ALA A C 1
ATOM 787 O O . ALA A 1 124 ? 32.582 26.076 37.357 1.00 34.09 124 ALA A O 1
ATOM 789 N N . ASP A 1 125 ? 33.930 25.031 38.791 1.00 34.72 125 ASP A N 1
ATOM 790 C CA . ASP A 1 125 ? 34.681 24.382 37.709 1.00 35.57 125 ASP A CA 1
ATOM 791 C C . ASP A 1 125 ? 33.778 23.452 36.900 1.00 35.36 125 ASP A C 1
ATOM 792 O O . ASP A 1 125 ? 33.833 23.446 35.651 1.00 35.33 125 ASP A O 1
ATOM 797 N N . ASP A 1 126 ? 32.971 22.665 37.613 1.00 34.46 126 ASP A N 1
ATOM 798 C CA . ASP A 1 126 ? 32.054 21.718 36.960 1.00 34.87 126 ASP A CA 1
ATOM 799 C C . ASP A 1 126 ? 30.898 22.420 36.256 1.00 34.71 126 ASP A C 1
ATOM 800 O O . ASP A 1 126 ? 30.481 21.981 35.187 1.00 34.84 126 ASP A O 1
ATOM 805 N N . ARG A 1 127 ? 30.378 23.495 36.840 1.00 34.46 127 ARG A N 1
ATOM 806 C CA . ARG A 1 127 ? 29.373 24.293 36.137 1.00 35.42 127 ARG A CA 1
ATOM 807 C C . ARG A 1 127 ? 29.901 24.963 34.878 1.00 35.18 127 ARG A C 1
ATOM 808 O O . ARG A 1 127 ? 29.170 25.057 33.888 1.00 35.91 127 ARG A O 1
ATOM 816 N N . VAL A 1 128 ? 31.131 25.476 34.913 1.00 34.21 128 VAL A N 1
ATOM 817 C CA . VAL A 1 128 ? 31.712 26.026 33.697 1.00 34.15 128 VAL A CA 1
ATOM 818 C C . VAL A 1 128 ? 31.850 24.954 32.617 1.00 33.22 128 VAL A C 1
ATOM 819 O O . VAL A 1 128 ? 31.540 25.234 31.471 1.00 34.51 128 VAL A O 1
ATOM 823 N N . PHE A 1 129 ? 32.267 23.741 32.980 1.00 32.03 129 PHE A N 1
ATOM 824 C CA . PHE A 1 129 ? 32.445 22.642 32.025 1.00 31.76 129 PHE A CA 1
ATOM 825 C C . PHE A 1 129 ? 31.102 22.253 31.401 1.00 32.30 129 PHE A C 1
ATOM 826 O O . PHE A 1 129 ? 30.999 22.029 30.168 1.00 31.44 129 PHE A O 1
ATOM 834 N N . ALA A 1 130 ? 30.072 22.191 32.259 1.00 31.44 130 ALA A N 1
ATOM 835 C CA . ALA A 1 130 ? 28.746 21.777 31.837 1.00 30.77 130 ALA A CA 1
ATOM 836 C C . ALA A 1 130 ? 28.163 22.864 30.913 1.00 30.99 130 ALA A C 1
ATOM 837 O O . ALA A 1 130 ? 27.541 22.540 29.929 1.00 29.48 130 ALA A O 1
ATOM 839 N N . SER A 1 131 ? 28.369 24.148 31.252 1.00 30.80 131 SER A N 1
ATOM 840 C CA . SER A 1 131 ? 27.883 25.204 30.411 1.00 30.96 131 SER A CA 1
ATOM 841 C C . SER A 1 131 ? 28.578 25.263 29.063 1.00 30.43 131 SER A C 1
ATOM 842 O O . SER A 1 131 ? 27.932 25.581 28.074 1.00 32.10 131 SER A O 1
ATOM 845 N N . THR A 1 132 ? 29.871 24.995 29.009 1.00 30.00 132 THR A N 1
ATOM 846 C CA . THR A 1 132 ? 30.587 24.828 27.744 1.00 30.71 132 THR A CA 1
ATOM 847 C C . THR A 1 132 ? 30.010 23.671 26.874 1.00 31.35 132 THR A C 1
ATOM 848 O O . THR A 1 132 ? 29.718 23.865 25.652 1.00 30.55 132 THR A O 1
ATOM 852 N N . ALA A 1 133 ? 29.788 22.513 27.514 1.00 30.49 133 ALA A N 1
ATOM 853 C CA . ALA A 1 133 ? 29.142 21.366 26.884 1.00 29.41 133 ALA A CA 1
ATOM 854 C C . ALA A 1 133 ? 27.722 21.715 26.412 1.00 30.59 133 ALA A C 1
ATOM 855 O O . ALA A 1 133 ? 27.316 21.309 25.304 1.00 29.36 133 ALA A O 1
ATOM 857 N N . LEU A 1 134 ? 26.983 22.481 27.220 1.00 28.32 134 LEU A N 1
ATOM 858 C CA . LEU A 1 134 ? 25.640 22.874 26.857 1.00 29.73 134 LEU A CA 1
ATOM 859 C C . LEU A 1 134 ? 25.656 23.789 25.598 1.00 30.45 134 LEU A C 1
ATOM 860 O O . LEU A 1 134 ? 24.874 23.610 24.649 1.00 29.08 134 LEU A O 1
ATOM 865 N N . THR A 1 135 ? 26.538 24.780 25.635 1.00 31.09 135 THR A N 1
ATOM 866 C CA . THR A 1 135 ? 26.695 25.730 24.530 1.00 31.90 135 THR A CA 1
ATOM 867 C C . THR A 1 135 ? 27.149 25.048 23.236 1.00 31.31 135 THR A C 1
ATOM 868 O O . THR A 1 135 ? 26.610 25.360 22.156 1.00 32.04 135 THR A O 1
ATOM 872 N N . GLU A 1 136 ? 28.101 24.125 23.343 1.00 30.57 136 GLU A N 1
ATOM 873 C CA . GLU A 1 136 ? 28.557 23.352 22.181 1.00 31.61 136 GLU A CA 1
ATOM 874 C C . GLU A 1 136 ? 27.450 22.509 21.523 1.00 32.83 136 GLU A C 1
ATOM 875 O O . GLU A 1 136 ? 27.422 22.426 20.287 1.00 33.11 136 GLU A O 1
ATOM 881 N N . SER A 1 137 ? 26.615 21.873 22.362 1.00 32.29 137 SER A N 1
ATOM 882 C CA . SER A 1 137 ? 25.463 21.058 21.960 1.00 33.33 137 SER A CA 1
ATOM 883 C C . SER A 1 137 ? 24.471 21.952 21.197 1.00 32.89 137 SER A C 1
ATOM 884 O O . SER A 1 137 ? 23.985 21.595 20.141 1.00 32.80 137 SER A O 1
ATOM 887 N N . ALA A 1 138 ? 24.166 23.112 21.764 1.00 33.00 138 ALA A N 1
ATOM 888 C CA . ALA A 1 138 ? 23.342 24.151 21.102 1.00 33.30 138 ALA A CA 1
ATOM 889 C C . ALA A 1 138 ? 23.889 24.691 19.782 1.00 32.98 138 ALA A C 1
ATOM 890 O O . ALA A 1 138 ? 23.134 24.920 18.859 1.00 34.98 138 ALA A O 1
ATOM 892 N N . VAL A 1 139 ? 25.181 24.987 19.717 1.00 32.43 139 VAL A N 1
ATOM 893 C CA . VAL A 1 139 ? 25.809 25.431 18.475 1.00 30.92 139 VAL A CA 1
ATOM 894 C C . VAL A 1 139 ? 25.758 24.249 17.469 1.00 32.11 139 VAL A C 1
ATOM 895 O O . VAL A 1 139 ? 25.377 24.428 16.290 1.00 31.46 139 VAL A O 1
ATOM 899 N N . MET A 1 140 ? 26.035 23.026 17.928 1.00 32.00 140 MET A N 1
ATOM 900 C CA . MET A 1 140 ? 25.926 21.859 17.016 1.00 31.66 140 MET A CA 1
ATOM 901 C C . MET A 1 140 ? 24.537 21.679 16.402 1.00 31.88 140 MET A C 1
ATOM 902 O O . MET A 1 140 ? 24.424 21.419 15.189 1.00 31.87 140 MET A O 1
ATOM 907 N N . ALA A 1 141 ? 23.493 21.762 17.233 1.00 31.62 141 ALA A N 1
ATOM 908 C CA . ALA A 1 141 ? 22.088 21.723 16.778 1.00 32.70 141 ALA A CA 1
ATOM 909 C C . ALA A 1 141 ? 21.785 22.815 15.750 1.00 32.72 141 ALA A C 1
ATOM 910 O O . ALA A 1 141 ? 21.103 22.541 14.743 1.00 32.38 141 ALA A O 1
ATOM 912 N N . THR A 1 142 ? 22.256 24.053 15.975 1.00 32.76 142 THR A N 1
ATOM 913 C CA . THR A 1 142 ? 21.953 25.094 15.012 1.00 32.42 142 THR A CA 1
ATOM 914 C C . THR A 1 142 ? 22.655 24.784 13.672 1.00 32.18 142 THR A C 1
ATOM 915 O O . THR A 1 142 ? 22.124 25.078 12.611 1.00 31.04 142 THR A O 1
ATOM 919 N N . ARG A 1 143 ? 23.877 24.257 13.726 1.00 31.50 143 ARG A N 1
ATOM 920 C CA . ARG A 1 143 ? 24.589 23.857 12.504 1.00 32.96 143 ARG A CA 1
ATOM 921 C C . ARG A 1 143 ? 23.862 22.749 11.691 1.00 32.85 143 ARG A C 1
ATOM 922 O O . ARG A 1 143 ? 23.828 22.798 10.480 1.00 33.31 143 ARG A O 1
ATOM 930 N N . TRP A 1 144 ? 23.282 21.769 12.357 1.00 33.08 144 TRP A N 1
ATOM 931 C CA . TRP A 1 144 ? 22.499 20.734 11.671 1.00 34.31 144 TRP A CA 1
ATOM 932 C C . TRP A 1 144 ? 21.146 21.231 11.158 1.00 34.69 144 TRP A C 1
ATOM 933 O O . TRP A 1 144 ? 20.675 20.771 10.129 1.00 33.77 144 TRP A O 1
ATOM 944 N N . ASN A 1 145 ? 20.544 22.195 11.872 1.00 35.63 145 ASN A N 1
ATOM 945 C CA . ASN A 1 145 ? 19.329 22.846 11.441 1.00 35.12 145 ASN A CA 1
ATOM 946 C C . ASN A 1 145 ? 19.559 23.700 10.188 1.00 35.41 145 ASN A C 1
ATOM 947 O O . ASN A 1 145 ? 18.679 23.825 9.343 1.00 34.16 145 ASN A O 1
ATOM 952 N N . ARG A 1 146 ? 20.742 24.298 10.102 1.00 34.88 146 ARG A N 1
ATOM 953 C CA . ARG A 1 146 ? 21.162 25.033 8.936 1.00 35.74 146 ARG A CA 1
ATOM 954 C C . ARG A 1 146 ? 21.350 24.064 7.749 1.00 33.70 146 ARG A C 1
ATOM 955 O O . ARG A 1 146 ? 20.989 24.393 6.625 1.00 31.63 146 ARG A O 1
ATOM 963 N N . VAL A 1 147 ? 21.897 22.872 8.005 1.00 33.53 147 VAL A N 1
ATOM 964 C CA . VAL A 1 147 ? 21.906 21.819 6.992 1.00 31.62 147 VAL A CA 1
ATOM 965 C C . VAL A 1 147 ? 20.481 21.452 6.515 1.00 33.04 147 VAL A C 1
ATOM 966 O O . VAL A 1 147 ? 20.197 21.470 5.305 1.00 33.71 147 VAL A O 1
ATOM 970 N N . LEU A 1 148 ? 19.566 21.114 7.433 1.00 32.05 148 LEU A N 1
ATOM 971 C CA . LEU A 1 148 ? 18.167 20.799 7.042 1.00 32.41 148 LEU A CA 1
ATOM 972 C C . LEU A 1 148 ? 17.534 21.900 6.211 1.00 31.66 148 LEU A C 1
ATOM 973 O O . LEU A 1 148 ? 16.905 21.615 5.215 1.00 32.24 148 LEU A O 1
ATOM 978 N N . GLY A 1 149 ? 17.647 23.158 6.680 1.00 32.04 149 GLY A N 1
ATOM 979 C CA . GLY A 1 149 ? 17.070 24.345 6.013 1.00 31.66 149 GLY A CA 1
ATOM 980 C C . GLY A 1 149 ? 17.556 24.601 4.593 1.00 31.71 149 GLY A C 1
ATOM 981 O O . GLY A 1 149 ? 16.877 25.257 3.818 1.00 33.69 149 GLY A O 1
ATOM 982 N N . ALA A 1 150 ? 18.762 24.133 4.272 1.00 31.62 150 ALA A N 1
ATOM 983 C CA . ALA A 1 150 ? 19.321 24.139 2.921 1.00 31.49 150 ALA A CA 1
ATOM 984 C C . ALA A 1 150 ? 18.905 22.917 2.063 1.00 30.33 150 ALA A C 1
ATOM 985 O O . ALA A 1 150 ? 19.201 22.866 0.847 1.00 29.73 150 ALA A O 1
ATOM 987 N N . TRP A 1 151 ? 18.241 21.934 2.663 1.00 28.15 151 TRP A N 1
ATOM 988 C CA . TRP A 1 151 ? 17.725 20.855 1.859 1.00 28.21 151 TRP A CA 1
ATOM 989 C C . TRP A 1 151 ? 16.245 21.049 1.574 1.00 29.89 151 TRP A C 1
ATOM 990 O O . TRP A 1 151 ? 15.575 21.737 2.333 1.00 30.65 151 TRP A O 1
ATOM 1001 N N . PRO A 1 152 ? 15.722 20.395 0.533 1.00 30.63 152 PRO A N 1
ATOM 1002 C CA . PRO A 1 152 ? 14.266 20.572 0.266 1.00 32.78 152 PRO A CA 1
ATOM 1003 C C . PRO A 1 152 ? 13.384 20.102 1.469 1.00 34.40 152 PRO A C 1
ATOM 1004 O O . PRO A 1 152 ? 13.648 19.078 2.117 1.00 34.98 152 PRO A O 1
ATOM 1008 N N . ILE A 1 153 ? 12.415 20.918 1.843 1.00 37.13 153 ILE A N 1
ATOM 1009 C CA . ILE A 1 153 ? 11.445 20.497 2.878 1.00 38.09 153 ILE A CA 1
ATOM 1010 C C . ILE A 1 153 ? 10.393 19.730 2.150 1.00 37.74 153 ILE A C 1
ATOM 1011 O O . ILE A 1 153 ? 9.838 20.215 1.155 1.00 38.94 153 ILE A O 1
ATOM 1016 N N . THR A 1 154 ? 10.126 18.513 2.571 1.00 38.10 154 THR A N 1
ATOM 1017 C CA . THR A 1 154 ? 8.994 17.819 1.914 1.00 39.20 154 THR A CA 1
ATOM 1018 C C . THR A 1 154 ? 7.977 17.235 2.907 1.00 38.15 154 THR A C 1
ATOM 1019 O O . THR A 1 154 ? 7.709 16.014 2.891 1.00 38.63 154 THR A O 1
ATOM 1023 N N . ALA A 1 155 ? 7.418 18.105 3.759 1.00 36.60 155 ALA A N 1
ATOM 1024 C CA . ALA A 1 155 ? 6.271 17.756 4.643 1.00 34.66 155 ALA A CA 1
ATOM 1025 C C . ALA A 1 155 ? 5.149 16.998 3.911 1.00 33.20 155 ALA A C 1
ATOM 1026 O O . ALA A 1 155 ? 4.746 17.383 2.810 1.00 31.49 155 ALA A O 1
ATOM 1028 N N . ALA A 1 156 ? 4.659 15.912 4.513 1.00 32.48 156 ALA A N 1
ATOM 1029 C CA . ALA A 1 156 ? 3.448 15.228 3.988 1.00 32.28 156 ALA A CA 1
ATOM 1030 C C . ALA A 1 156 ? 2.252 16.184 4.037 1.00 31.39 156 ALA A C 1
ATOM 1031 O O . ALA A 1 156 ? 2.143 16.975 4.964 1.00 30.85 156 ALA A O 1
ATOM 1033 N N . PHE A 1 157 ? 1.383 16.138 3.034 1.00 31.67 157 PHE A N 1
ATOM 1034 C CA . PHE A 1 157 ? 0.077 16.807 3.144 1.00 32.28 157 PHE A CA 1
ATOM 1035 C C . PHE A 1 157 ? -0.647 16.254 4.360 1.00 32.76 157 PHE A C 1
ATOM 1036 O O . PHE A 1 157 ? -0.667 15.042 4.522 1.00 33.08 157 PHE A O 1
ATOM 1044 N N . PRO A 1 158 ? -1.209 17.151 5.188 1.00 32.97 158 PRO A N 1
ATOM 1045 C CA . PRO A 1 158 ? -1.784 16.826 6.498 1.00 33.77 158 PRO A CA 1
ATOM 1046 C C . PRO A 1 158 ? -3.109 16.035 6.486 1.00 34.00 158 PRO A C 1
ATOM 1047 O O . PRO A 1 158 ? -3.445 15.360 5.451 1.00 35.05 158 PRO A O 1
ATOM 1049 N N . SER B 1 17 ? 32.461 31.475 48.164 1.00 42.37 17 SER B N 1
ATOM 1050 C CA . SER B 1 17 ? 31.843 32.620 47.491 1.00 43.83 17 SER B CA 1
ATOM 1051 C C . SER B 1 17 ? 31.009 33.545 48.312 1.00 43.85 17 SER B C 1
ATOM 1052 O O . SER B 1 17 ? 30.804 33.367 49.494 1.00 44.53 17 SER B O 1
ATOM 1055 N N . GLU B 1 18 ? 30.501 34.527 47.566 1.00 44.41 18 GLU B N 1
ATOM 1056 C CA . GLU B 1 18 ? 30.073 35.796 48.069 1.00 43.35 18 GLU B CA 1
ATOM 1057 C C . GLU B 1 18 ? 28.947 36.281 47.191 1.00 41.79 18 GLU B C 1
ATOM 1058 O O . GLU B 1 18 ? 28.932 36.070 45.946 1.00 41.05 18 GLU B O 1
ATOM 1064 N N . GLY B 1 19 ? 28.010 36.931 47.867 1.00 40.02 19 GLY B N 1
ATOM 1065 C CA . GLY B 1 19 ? 26.902 37.595 47.245 1.00 39.56 19 GLY B CA 1
ATOM 1066 C C . GLY B 1 19 ? 27.403 38.812 46.522 1.00 38.92 19 GLY B C 1
ATOM 1067 O O . GLY B 1 19 ? 26.782 39.256 45.574 1.00 38.12 19 GLY B O 1
ATOM 1068 N N . SER B 1 20 ? 28.532 39.338 46.997 1.00 38.61 20 SER B N 1
ATOM 1069 C CA . SER B 1 20 ? 29.185 40.480 46.405 1.00 38.24 20 SER B CA 1
ATOM 1070 C C . SER B 1 20 ? 29.810 40.116 45.048 1.00 37.63 20 SER B C 1
ATOM 1071 O O . SER B 1 20 ? 29.731 40.896 44.115 1.00 37.38 20 SER B O 1
ATOM 1074 N N . ALA B 1 21 ? 30.398 38.922 44.935 1.00 36.38 21 ALA B N 1
ATOM 1075 C CA . ALA B 1 21 ? 30.907 38.438 43.651 1.00 36.72 21 ALA B CA 1
ATOM 1076 C C . ALA B 1 21 ? 29.777 38.164 42.660 1.00 36.52 21 ALA B C 1
ATOM 1077 O O . ALA B 1 21 ? 29.956 38.353 41.461 1.00 35.17 21 ALA B O 1
ATOM 1079 N N . ASP B 1 22 ? 28.629 37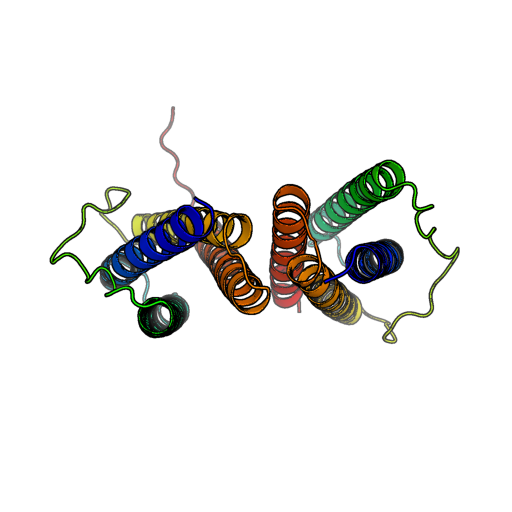.709 43.182 1.00 35.74 22 ASP B N 1
ATOM 1080 C CA . ASP B 1 22 ? 27.446 37.348 42.391 1.00 36.19 22 ASP B CA 1
ATOM 1081 C C . ASP B 1 22 ? 26.861 38.610 41.777 1.00 36.10 22 ASP B C 1
ATOM 1082 O O . ASP B 1 22 ? 26.656 38.672 40.567 1.00 37.02 22 ASP B O 1
ATOM 1087 N N . ASN B 1 23 ? 26.620 39.616 42.622 1.00 35.14 23 ASN B N 1
ATOM 1088 C CA . ASN B 1 23 ? 26.087 40.911 42.202 1.00 34.32 23 ASN B CA 1
ATOM 1089 C C . ASN B 1 23 ? 26.939 41.629 41.180 1.00 33.00 23 ASN B C 1
ATOM 1090 O O . ASN B 1 23 ? 26.412 42.113 40.201 1.00 31.99 23 ASN B O 1
ATOM 1095 N N . ALA B 1 24 ? 28.248 41.744 41.450 1.00 32.53 24 ALA B N 1
ATOM 1096 C CA . ALA B 1 24 ? 29.199 42.334 40.518 1.00 31.31 24 ALA B CA 1
ATOM 1097 C C . ALA B 1 24 ? 29.199 41.669 39.146 1.00 31.37 24 ALA B C 1
ATOM 1098 O O . ALA B 1 24 ? 29.224 42.352 38.147 1.00 31.47 24 ALA B O 1
ATOM 1100 N N . ALA B 1 25 ? 29.205 40.335 39.092 1.00 31.10 25 ALA B N 1
ATOM 1101 C CA . ALA B 1 25 ? 29.224 39.665 37.804 1.00 29.99 25 ALA B CA 1
ATOM 1102 C C . ALA B 1 25 ? 27.923 39.949 37.041 1.00 30.25 25 ALA B C 1
ATOM 1103 O O . ALA B 1 25 ? 27.979 40.133 35.830 1.00 30.18 25 ALA B O 1
ATOM 1105 N N . LEU B 1 26 ? 26.762 39.932 37.734 1.00 29.56 26 LEU B N 1
ATOM 1106 C CA . LEU B 1 26 ? 25.470 40.138 37.087 1.00 30.03 26 LEU B CA 1
ATOM 1107 C C . LEU B 1 26 ? 25.321 41.618 36.597 1.00 32.59 26 LEU B C 1
ATOM 1108 O O . LEU B 1 26 ? 24.789 41.852 35.500 1.00 32.99 26 LEU B O 1
ATOM 1113 N N . CYS B 1 27 ? 25.779 42.593 37.412 1.00 31.83 27 CYS B N 1
ATOM 1114 C CA . CYS B 1 27 ? 25.816 44.010 37.023 1.00 33.79 27 CYS B CA 1
ATOM 1115 C C . CYS B 1 27 ? 26.739 44.225 35.807 1.00 33.18 27 CYS B C 1
ATOM 1116 O O . CYS B 1 27 ? 26.385 44.965 34.899 1.00 33.75 27 CYS B O 1
ATOM 1119 N N . ASP B 1 28 ? 27.890 43.546 35.788 1.00 34.10 28 ASP B N 1
ATOM 1120 C CA . ASP B 1 28 ? 28.823 43.611 34.668 1.00 34.69 28 ASP B CA 1
ATOM 1121 C C . ASP B 1 28 ? 28.127 43.106 33.401 1.00 34.88 28 ASP B C 1
ATOM 1122 O O . ASP B 1 28 ? 28.295 43.701 32.308 1.00 34.75 28 ASP B O 1
ATOM 1127 N N . ALA B 1 29 ? 27.350 42.033 33.536 1.00 34.17 29 ALA B N 1
ATOM 1128 C CA . ALA B 1 29 ? 26.682 41.427 32.389 1.00 35.11 29 ALA B CA 1
ATOM 1129 C C . ALA B 1 29 ? 25.572 42.350 31.859 1.00 35.31 29 ALA B C 1
ATOM 1130 O O . ALA B 1 29 ? 25.394 42.481 30.641 1.00 33.60 29 ALA B O 1
ATOM 1132 N N . LEU B 1 30 ? 24.837 42.984 32.782 1.00 35.87 30 LEU B N 1
ATOM 1133 C CA . LEU B 1 30 ? 23.851 43.993 32.389 1.00 35.80 30 LEU B CA 1
ATOM 1134 C C . LEU B 1 30 ? 24.516 45.204 31.658 1.00 35.47 30 LEU B C 1
ATOM 1135 O O . LEU B 1 30 ? 23.983 45.671 30.640 1.00 33.44 30 LEU B O 1
ATOM 1140 N N . ALA B 1 31 ? 25.650 45.681 32.170 1.00 34.82 31 ALA B N 1
ATOM 1141 C CA . ALA B 1 31 ? 26.391 46.753 31.482 1.00 35.76 31 ALA B CA 1
ATOM 1142 C C . ALA B 1 31 ? 26.769 46.327 30.056 1.00 35.73 31 ALA B C 1
ATOM 1143 O O . ALA B 1 31 ? 26.631 47.097 29.114 1.00 36.02 31 ALA B O 1
ATOM 1145 N N . VAL B 1 32 ? 27.237 45.096 29.905 1.00 36.50 32 VAL B N 1
ATOM 1146 C CA . VAL B 1 32 ? 27.501 44.528 28.564 1.00 36.05 32 VAL B CA 1
ATOM 1147 C C . VAL B 1 32 ? 26.235 44.532 27.700 1.00 35.49 32 VAL B C 1
ATOM 1148 O O . VAL B 1 32 ? 26.272 44.972 26.556 1.00 37.77 32 VAL B O 1
ATOM 1152 N N . GLU B 1 33 ? 25.117 44.083 28.252 1.00 34.04 33 GLU B N 1
ATOM 1153 C CA . GLU B 1 33 ? 23.871 44.045 27.507 1.00 32.95 33 GLU B CA 1
ATOM 1154 C C . GLU B 1 33 ? 23.477 45.455 26.995 1.00 34.31 33 GLU B C 1
ATOM 1155 O O . GLU B 1 33 ? 23.089 45.611 25.825 1.00 34.90 33 GLU B O 1
ATOM 1161 N N . HIS B 1 34 ? 23.534 46.456 27.876 1.00 33.65 34 HIS B N 1
ATOM 1162 C CA . HIS B 1 34 ? 23.305 47.838 27.473 1.00 33.56 34 HIS B CA 1
ATOM 1163 C C . HIS B 1 34 ? 24.160 48.269 26.294 1.00 33.32 34 HIS B C 1
ATOM 1164 O O . HIS B 1 34 ? 23.608 48.807 25.306 1.00 33.99 34 HIS B O 1
ATOM 1171 N N . ALA B 1 35 ? 25.488 48.096 26.405 1.00 32.27 35 ALA B N 1
ATOM 1172 C CA . ALA B 1 35 ? 26.397 48.361 25.293 1.00 30.86 35 ALA B CA 1
ATOM 1173 C C . ALA B 1 35 ? 26.078 47.617 23.957 1.00 31.80 35 ALA B C 1
ATOM 1174 O O . ALA B 1 35 ? 26.114 48.229 22.881 1.00 30.75 35 ALA B O 1
ATOM 1176 N N . THR B 1 36 ? 25.827 46.298 24.022 1.00 31.44 36 THR B N 1
ATOM 1177 C CA . THR B 1 36 ? 25.413 45.495 22.876 1.00 31.67 36 THR B CA 1
ATOM 1178 C C . THR B 1 36 ? 24.153 45.968 22.156 1.00 32.95 36 THR B C 1
ATOM 1179 O O . THR B 1 36 ? 24.119 45.994 20.935 1.00 32.88 36 THR B O 1
ATOM 1183 N N . ILE B 1 37 ? 23.106 46.309 22.909 1.00 32.60 37 ILE B N 1
ATOM 1184 C CA . ILE B 1 37 ? 21.885 46.825 22.320 1.00 32.94 37 ILE B CA 1
ATOM 1185 C C . ILE B 1 37 ? 22.180 48.175 21.585 1.00 32.92 37 ILE B C 1
ATOM 1186 O O . ILE B 1 37 ? 21.711 48.378 20.458 1.00 31.46 37 ILE B O 1
ATOM 1191 N N . TYR B 1 38 ? 22.967 49.047 22.204 1.00 32.02 38 TYR B N 1
ATOM 1192 C CA . TYR B 1 38 ? 23.419 50.287 21.509 1.00 31.88 38 TYR B CA 1
ATOM 1193 C C . TYR B 1 38 ? 24.166 49.894 20.215 1.00 32.71 38 TYR B C 1
ATOM 1194 O O . TYR B 1 38 ? 23.891 50.440 19.137 1.00 31.30 38 TYR B O 1
ATOM 1203 N N . GLY B 1 39 ? 25.050 48.886 20.310 1.00 33.30 39 GLY B N 1
ATOM 1204 C CA . GLY B 1 39 ? 25.901 48.449 19.175 1.00 32.54 39 GLY B CA 1
ATOM 1205 C C . GLY B 1 39 ? 25.061 47.877 18.055 1.00 32.86 39 GLY B C 1
ATOM 1206 O O . GLY B 1 39 ? 25.379 48.051 16.895 1.00 32.54 39 GLY B O 1
ATOM 1207 N N . TYR B 1 40 ? 23.960 47.205 18.403 1.00 33.57 40 TYR B N 1
ATOM 1208 C CA . TYR B 1 40 ? 23.076 46.622 17.384 1.00 31.96 40 TYR B CA 1
ATOM 1209 C C . TYR B 1 40 ? 22.330 47.656 16.573 1.00 31.52 40 TYR B C 1
ATOM 1210 O O . TYR B 1 40 ? 21.891 47.367 15.472 1.00 31.65 40 TYR B O 1
ATOM 1219 N N . GLY B 1 41 ? 22.218 48.883 17.094 1.00 31.02 41 GLY B N 1
ATOM 1220 C CA . GLY B 1 41 ? 21.671 49.994 16.328 1.00 30.00 41 GLY B CA 1
ATOM 1221 C C . GLY B 1 41 ? 22.563 50.338 15.135 1.00 31.01 41 GLY B C 1
ATOM 1222 O O . GLY B 1 41 ? 22.085 50.624 14.014 1.00 29.88 41 GLY B O 1
ATOM 1223 N N . ILE B 1 42 ? 23.871 50.295 15.366 1.00 30.85 42 ILE B N 1
ATOM 1224 C CA . ILE B 1 42 ? 24.863 50.522 14.287 1.00 31.63 42 ILE B CA 1
ATOM 1225 C C . ILE B 1 42 ? 24.961 49.317 13.345 1.00 3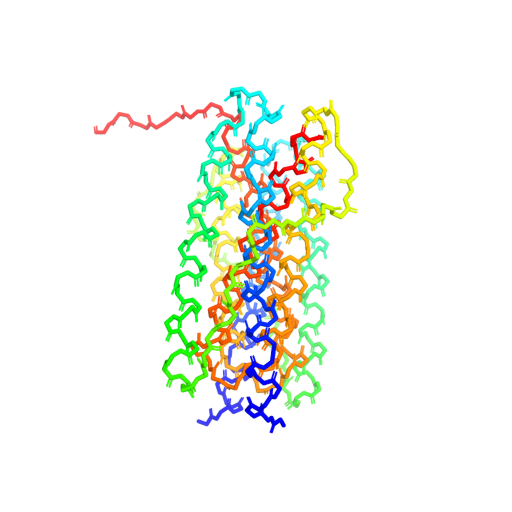1.30 42 ILE B C 1
ATOM 1226 O O . ILE B 1 42 ? 25.100 49.484 12.114 1.00 32.06 42 ILE B O 1
ATOM 1231 N N . VAL B 1 43 ? 24.901 48.114 13.913 1.00 31.09 43 VAL B N 1
ATOM 1232 C CA . VAL B 1 43 ? 24.829 46.870 13.109 1.00 30.87 43 VAL B CA 1
ATOM 1233 C C . VAL B 1 43 ? 23.625 46.880 12.150 1.00 30.74 43 VAL B C 1
ATOM 1234 O O . VAL B 1 43 ? 23.765 46.615 10.933 1.00 29.51 43 VAL B O 1
ATOM 1238 N N . SER B 1 44 ? 22.451 47.219 12.690 1.00 30.66 44 SER B N 1
ATOM 1239 C CA . SER B 1 44 ? 21.253 47.381 11.869 1.00 30.83 44 SER B CA 1
ATOM 1240 C C . SER B 1 44 ? 21.492 48.383 10.737 1.00 31.90 44 SER B C 1
ATOM 1241 O O . SER B 1 44 ? 21.269 48.053 9.592 1.00 31.89 44 SER B O 1
ATOM 1244 N N . ALA B 1 45 ? 21.955 49.595 11.071 1.00 31.35 45 ALA B N 1
ATOM 1245 C CA . ALA B 1 45 ? 22.106 50.691 10.105 1.00 32.23 45 ALA B CA 1
ATOM 1246 C C . ALA B 1 45 ? 23.022 50.278 8.943 1.00 33.47 45 ALA B C 1
ATOM 1247 O O . ALA B 1 45 ? 22.755 50.640 7.795 1.00 33.75 45 ALA B O 1
ATOM 1249 N N . LEU B 1 46 ? 24.058 49.488 9.233 1.00 34.41 46 LEU B N 1
ATOM 1250 C CA . LEU B 1 46 ? 25.075 49.114 8.229 1.00 34.75 46 LEU B CA 1
ATOM 1251 C C . LEU B 1 46 ? 24.729 47.882 7.404 1.00 35.15 46 LEU B C 1
ATOM 1252 O O . LEU B 1 46 ? 25.224 47.712 6.280 1.00 35.35 46 LEU B O 1
ATOM 1257 N N . SER B 1 47 ? 23.890 47.024 7.962 1.00 34.44 47 SER B N 1
ATOM 1258 C CA . SER B 1 47 ? 23.613 45.702 7.378 1.00 34.96 47 SER B CA 1
ATOM 1259 C C . SER B 1 47 ? 22.573 45.790 6.281 1.00 35.39 47 SER B C 1
ATOM 1260 O O . SER B 1 47 ? 21.665 46.640 6.345 1.00 33.22 47 SER B O 1
ATOM 1263 N N . PRO B 1 48 ? 22.694 44.886 5.278 1.00 36.21 48 PRO B N 1
ATOM 1264 C CA . PRO B 1 48 ? 21.750 44.770 4.160 1.00 36.71 48 PRO B CA 1
ATOM 1265 C C . PRO B 1 48 ? 20.374 44.247 4.660 1.00 37.54 48 PRO B C 1
ATOM 1266 O O . PRO B 1 48 ? 20.297 43.753 5.765 1.00 36.43 48 PRO B O 1
ATOM 1270 N N . PRO B 1 49 ? 19.283 44.407 3.870 1.00 38.60 49 PRO B N 1
ATOM 1271 C CA . PRO B 1 49 ? 17.957 43.778 4.114 1.00 38.61 49 PRO B CA 1
ATOM 1272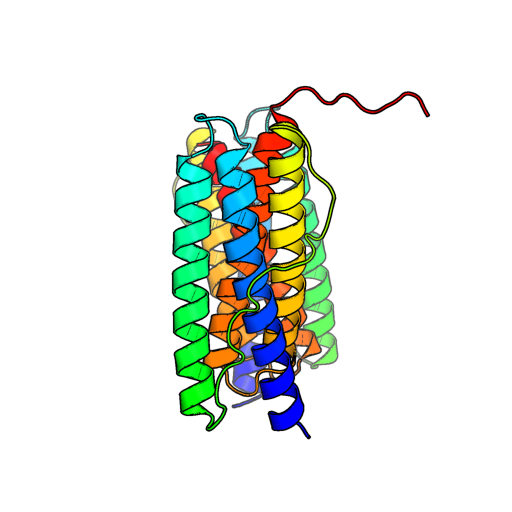 C C . PRO B 1 49 ? 17.935 42.263 4.370 1.00 39.42 49 PRO B C 1
ATOM 1273 O O . PRO B 1 49 ? 17.135 41.796 5.187 1.00 39.68 49 PRO B O 1
ATOM 1277 N N . GLY B 1 50 ? 18.789 41.504 3.675 1.00 40.44 50 GLY B N 1
ATOM 1278 C CA . GLY B 1 50 ? 18.912 40.041 3.886 1.00 40.50 50 GLY B CA 1
ATOM 1279 C C . GLY B 1 50 ? 19.276 39.584 5.284 1.00 41.30 50 GLY B C 1
ATOM 1280 O O . GLY B 1 50 ? 19.093 38.403 5.625 1.00 41.62 50 GLY B O 1
ATOM 1281 N N . VAL B 1 51 ? 19.799 40.481 6.128 1.00 41.79 51 VAL B N 1
ATOM 1282 C CA . VAL B 1 51 ? 20.012 40.095 7.533 1.00 41.78 51 VAL B CA 1
ATOM 1283 C C . VAL B 1 51 ? 19.072 40.810 8.521 1.00 42.53 51 VAL B C 1
ATOM 1284 O O . VAL B 1 51 ? 19.344 40.840 9.724 1.00 42.46 51 VAL B O 1
ATOM 1288 N N . ASN B 1 52 ? 17.979 41.390 8.019 1.00 42.47 52 ASN B N 1
ATOM 1289 C CA . ASN B 1 52 ? 17.081 42.202 8.858 1.00 42.25 52 ASN B CA 1
ATOM 1290 C C . ASN B 1 52 ? 16.491 41.415 10.012 1.00 42.17 52 ASN B C 1
ATOM 1291 O O . ASN B 1 52 ? 16.376 41.932 11.136 1.00 41.30 52 ASN B O 1
ATOM 1296 N N . PHE B 1 53 ? 16.108 40.172 9.697 1.00 40.94 53 PHE B N 1
ATOM 1297 C CA . PHE B 1 53 ? 15.492 39.250 10.634 1.00 41.47 53 PHE B CA 1
ATOM 1298 C C . PHE B 1 53 ? 16.499 38.809 11.705 1.00 40.47 53 PHE B C 1
ATOM 1299 O O . PHE B 1 53 ? 16.110 38.608 12.859 1.00 40.41 53 PHE B O 1
ATOM 1307 N N . LEU B 1 54 ? 17.777 38.659 11.324 1.00 38.77 54 LEU B N 1
ATOM 1308 C CA . LEU B 1 54 ? 18.862 38.360 12.279 1.00 37.85 54 LEU B CA 1
ATOM 1309 C C . LEU B 1 54 ? 19.043 39.497 13.279 1.00 37.21 54 LEU B C 1
ATOM 1310 O O . LEU B 1 54 ? 19.183 39.267 14.472 1.00 37.55 54 LEU B O 1
ATOM 1315 N N . VAL B 1 55 ? 19.041 40.723 12.776 1.00 36.08 55 VAL B N 1
ATOM 1316 C CA . VAL B 1 55 ? 19.175 41.905 13.627 1.00 35.49 55 VAL B CA 1
ATOM 1317 C C . VAL B 1 55 ? 17.992 42.054 14.574 1.00 34.42 55 VAL B C 1
ATOM 1318 O O . VAL B 1 55 ? 18.171 42.281 15.768 1.00 33.26 55 VAL B O 1
ATOM 1322 N N . ALA B 1 56 ? 16.791 41.966 14.027 1.00 34.53 56 ALA B N 1
ATOM 1323 C CA . ALA B 1 56 ? 15.589 41.997 14.827 1.00 35.66 56 ALA B CA 1
ATOM 1324 C C . ALA B 1 56 ? 15.578 40.906 15.880 1.00 36.07 56 ALA B C 1
ATOM 1325 O O . ALA B 1 56 ? 15.181 41.166 17.016 1.00 36.71 56 ALA B O 1
ATOM 1327 N N . ASP B 1 57 ? 16.020 39.702 15.518 1.00 36.76 57 ASP B N 1
ATOM 1328 C CA . ASP B 1 57 ? 16.180 38.599 16.480 1.00 37.65 57 ASP B CA 1
ATOM 1329 C C . ASP B 1 57 ? 17.113 38.940 17.617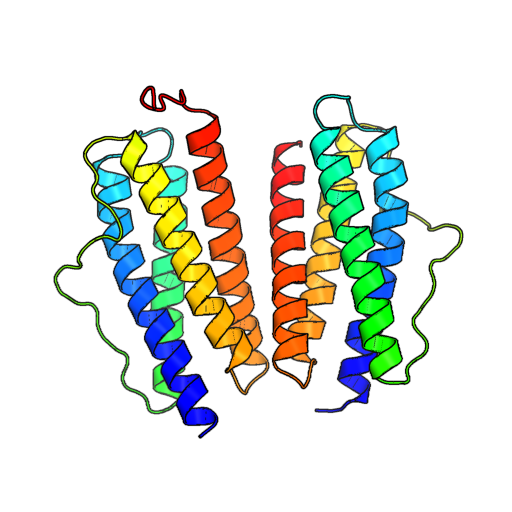 1.00 37.22 57 ASP B C 1
ATOM 1330 O O . ASP B 1 57 ? 16.793 38.676 18.780 1.00 36.97 57 ASP B O 1
ATOM 1335 N N . ALA B 1 58 ? 18.299 39.446 17.271 1.00 36.88 58 ALA B N 1
ATOM 1336 C CA . ALA B 1 58 ? 19.323 39.783 18.269 1.00 37.58 58 ALA B CA 1
ATOM 1337 C C . ALA B 1 58 ? 18.868 40.913 19.213 1.00 38.83 58 ALA B C 1
ATOM 1338 O O . ALA B 1 58 ? 19.064 40.804 20.432 1.00 40.09 58 ALA B O 1
ATOM 1340 N N . LEU B 1 59 ? 18.265 41.969 18.649 1.00 37.77 59 LEU B N 1
ATOM 1341 C CA . LEU B 1 59 ? 17.777 43.103 19.422 1.00 38.32 59 LEU B CA 1
ATOM 1342 C C . LEU B 1 59 ? 16.687 42.717 20.418 1.00 38.78 59 LEU B C 1
ATOM 1343 O O . LEU B 1 59 ? 16.724 43.147 21.568 1.00 39.30 59 LEU B O 1
ATOM 1348 N N . LYS B 1 60 ? 15.740 41.897 19.981 1.00 39.52 60 LYS B N 1
ATOM 1349 C CA . LYS B 1 60 ? 14.649 41.429 20.829 1.00 41.04 60 LYS B CA 1
ATOM 1350 C C . LYS B 1 60 ? 15.166 40.529 21.975 1.00 40.57 60 LYS B C 1
ATOM 1351 O O . LYS B 1 60 ? 14.730 40.659 23.120 1.00 40.54 60 LYS B O 1
ATOM 1357 N N . GLN B 1 61 ? 16.114 39.651 21.658 1.00 39.37 61 GLN B N 1
ATOM 1358 C CA . GLN B 1 61 ? 16.753 38.771 22.633 1.00 39.12 61 GLN B CA 1
ATOM 1359 C C . GLN B 1 61 ? 17.496 39.561 23.705 1.00 37.98 61 GLN B C 1
ATOM 1360 O O . GLN B 1 61 ? 17.330 39.304 24.868 1.00 37.21 61 GLN B O 1
ATOM 1366 N N . HIS B 1 62 ? 18.273 40.557 23.281 1.00 37.46 62 HIS B N 1
ATOM 1367 C CA . HIS B 1 62 ? 19.062 41.396 24.179 1.00 37.19 62 HIS B CA 1
ATOM 1368 C C . HIS B 1 62 ? 18.154 42.308 25.031 1.00 36.61 62 HIS B C 1
ATOM 1369 O O . HIS B 1 62 ? 18.390 42.502 26.215 1.00 35.32 62 HIS B O 1
ATOM 1376 N N . ARG B 1 63 ? 17.089 42.822 24.433 1.00 36.23 63 ARG B N 1
ATOM 1377 C CA . ARG B 1 63 ? 16.233 43.737 25.162 1.00 37.34 63 ARG B CA 1
ATOM 1378 C C . ARG B 1 63 ? 15.498 43.002 26.265 1.00 37.44 63 ARG B C 1
ATOM 1379 O O . ARG B 1 63 ? 15.466 43.472 27.405 1.00 38.31 63 ARG B O 1
ATOM 1387 N N . HIS B 1 64 ? 14.934 41.849 25.926 1.00 37.46 64 HIS B N 1
ATOM 1388 C CA . HIS B 1 64 ? 14.263 40.971 26.879 1.00 38.45 64 HIS B CA 1
ATOM 1389 C C . HIS B 1 64 ? 15.207 40.498 28.003 1.00 37.20 64 HIS B C 1
ATOM 1390 O O . HIS B 1 64 ? 14.857 40.578 29.172 1.00 36.43 64 HIS B O 1
ATOM 1397 N N . ARG B 1 65 ? 16.424 40.083 27.655 1.00 35.95 65 ARG B N 1
ATOM 1398 C CA . ARG B 1 65 ? 17.389 39.647 28.649 1.00 35.61 65 ARG B CA 1
ATOM 1399 C C . ARG B 1 65 ? 17.756 40.783 29.602 1.00 35.25 65 ARG B C 1
ATOM 1400 O O . ARG B 1 65 ? 17.800 40.577 30.811 1.00 35.57 65 ARG B O 1
ATOM 1408 N N . ARG B 1 66 ? 17.989 41.983 29.049 1.00 34.25 66 ARG B N 1
ATOM 1409 C CA . ARG B 1 66 ? 18.284 43.199 29.819 1.00 33.74 66 ARG B CA 1
ATOM 1410 C C . ARG B 1 66 ? 17.191 43.467 30.849 1.00 34.10 66 ARG B C 1
ATOM 1411 O O . ARG B 1 66 ? 17.475 43.685 32.031 1.00 34.58 66 ARG B O 1
ATOM 1419 N N . ASP B 1 67 ? 15.947 43.478 30.378 1.00 33.91 67 ASP B N 1
ATOM 1420 C CA . ASP B 1 67 ? 14.769 43.721 31.214 1.00 34.79 67 ASP B CA 1
ATOM 1421 C C . ASP B 1 67 ? 14.625 42.735 32.361 1.00 34.80 67 ASP B C 1
ATOM 1422 O O . ASP B 1 67 ? 14.319 43.135 33.492 1.00 34.02 67 ASP B O 1
ATOM 1427 N N . ASP B 1 68 ? 14.818 41.448 32.050 1.00 34.69 68 ASP B N 1
ATOM 1428 C CA . ASP B 1 68 ? 14.853 40.386 33.030 1.00 35.65 68 ASP B CA 1
ATOM 1429 C C . ASP B 1 68 ? 15.951 40.540 34.072 1.00 35.78 68 ASP B C 1
ATOM 1430 O O . ASP B 1 68 ? 15.723 40.230 35.242 1.00 36.30 68 ASP B O 1
ATOM 1435 N N . VAL B 1 69 ? 17.141 40.963 33.639 1.00 35.73 69 VAL B N 1
ATOM 1436 C CA . VAL B 1 69 ? 18.246 41.210 34.548 1.00 35.06 69 VAL B CA 1
ATOM 1437 C C . VAL B 1 69 ? 17.933 42.369 35.469 1.00 34.91 69 VAL B C 1
ATOM 1438 O O . VAL B 1 69 ? 18.201 42.279 36.665 1.00 35.02 69 VAL B O 1
ATOM 1442 N N . ILE B 1 70 ? 17.356 43.454 34.947 1.00 35.51 70 ILE B N 1
ATOM 1443 C CA . ILE B 1 70 ? 16.931 44.572 35.798 1.00 34.83 70 ILE B CA 1
ATOM 1444 C C . ILE B 1 70 ? 16.001 44.062 36.948 1.00 36.03 70 ILE B C 1
ATOM 1445 O O . ILE B 1 70 ? 16.155 44.422 38.120 1.00 35.66 70 ILE B O 1
ATOM 1450 N N . VAL B 1 71 ? 15.074 43.186 36.596 1.00 36.17 71 VAL B N 1
ATOM 1451 C CA . VAL B 1 71 ? 14.184 42.555 37.570 1.00 36.95 71 VAL B CA 1
ATOM 1452 C C . VAL B 1 71 ? 14.945 41.704 38.605 1.00 36.70 71 VAL B C 1
ATOM 1453 O O . VAL B 1 71 ? 14.632 41.768 39.807 1.00 36.28 71 VAL B O 1
ATOM 1457 N N . MET B 1 72 ? 15.942 40.926 38.155 1.00 36.90 72 MET B N 1
ATOM 1458 C CA . MET B 1 72 ? 16.727 40.050 39.057 1.00 37.74 72 MET B CA 1
ATOM 1459 C C . MET B 1 72 ? 17.518 40.895 40.066 1.00 37.56 72 MET B C 1
ATOM 1460 O O . MET B 1 72 ? 17.547 40.580 41.259 1.00 37.32 72 MET B O 1
ATOM 1465 N N . LEU B 1 73 ? 18.150 41.953 39.571 1.00 37.33 73 LEU B N 1
ATOM 1466 C CA . LEU B 1 73 ? 18.887 42.863 40.421 1.00 38.63 73 LEU B CA 1
ATOM 1467 C C . LEU B 1 73 ? 18.011 43.548 41.482 1.00 39.54 73 LEU B C 1
ATOM 1468 O O . LEU B 1 73 ? 18.432 43.654 42.627 1.00 39.87 73 LEU B O 1
ATOM 1473 N N . SER B 1 74 ? 16.803 43.980 41.100 1.00 40.39 74 SER B N 1
ATOM 1474 C CA . SER B 1 74 ? 15.832 44.598 42.017 1.00 41.41 74 SER B CA 1
ATOM 1475 C C . SER B 1 74 ? 15.341 43.667 43.111 1.00 41.23 74 SER B C 1
ATOM 1476 O O . SER B 1 74 ? 15.148 44.097 44.247 1.00 41.66 74 SER B O 1
ATOM 1479 N N . ALA B 1 75 ? 15.124 42.396 42.755 1.00 40.56 75 ALA B N 1
ATOM 1480 C CA . ALA B 1 75 ? 14.859 41.347 43.709 1.00 39.77 75 ALA B CA 1
ATOM 1481 C C . ALA B 1 75 ? 16.001 41.182 44.718 1.00 39.41 75 ALA B C 1
ATOM 1482 O O . ALA B 1 75 ? 15.757 40.905 45.898 1.00 39.23 75 ALA B O 1
ATOM 1484 N N . ARG B 1 76 ? 17.236 41.340 44.243 1.00 38.32 76 ARG B N 1
ATOM 1485 C CA . ARG B 1 76 ? 18.441 41.350 45.087 1.00 37.51 76 ARG B CA 1
ATOM 1486 C C . ARG B 1 76 ? 18.580 42.616 45.981 1.00 38.02 76 ARG B C 1
ATOM 1487 O O . ARG B 1 76 ? 19.385 42.618 46.915 1.00 38.41 76 ARG B O 1
ATOM 1495 N N . GLY B 1 77 ? 17.809 43.672 45.696 1.00 38.61 77 GLY B N 1
ATOM 1496 C CA . GLY B 1 77 ? 17.957 44.983 46.372 1.00 39.01 77 GLY B CA 1
ATOM 1497 C C . GLY B 1 77 ? 19.116 45.820 45.854 1.00 40.24 77 GLY B C 1
ATOM 1498 O O . GLY B 1 77 ? 19.540 46.786 46.498 1.00 40.51 77 GLY B O 1
ATOM 1499 N N . VAL B 1 78 ? 19.616 45.460 44.666 1.00 40.77 78 VAL B N 1
ATOM 1500 C CA . VAL B 1 78 ? 20.705 46.172 43.980 1.00 41.26 78 VAL B CA 1
ATOM 1501 C C . VAL B 1 78 ? 20.112 47.097 42.917 1.00 41.88 78 VAL B C 1
ATOM 1502 O O . VAL B 1 78 ? 19.316 46.647 42.088 1.00 41.87 78 VAL B O 1
ATOM 1506 N N . THR B 1 79 ? 20.477 48.381 42.921 1.00 42.07 79 THR B N 1
ATOM 1507 C CA . THR B 1 79 ? 20.029 49.248 41.820 1.00 43.21 79 THR B CA 1
ATOM 1508 C C . THR B 1 79 ? 20.828 48.904 40.552 1.00 42.75 79 THR B C 1
ATOM 1509 O O . THR B 1 79 ? 22.051 48.991 40.540 1.00 43.64 79 THR B O 1
ATOM 1513 N N . ALA B 1 80 ? 20.123 48.466 39.507 1.00 41.86 80 ALA B N 1
ATOM 1514 C CA . ALA B 1 80 ? 20.733 48.058 38.234 1.00 40.82 80 ALA B CA 1
ATOM 1515 C C . ALA B 1 80 ? 21.521 49.181 37.553 1.00 40.69 80 ALA B C 1
ATOM 1516 O O . ALA B 1 80 ? 21.111 50.346 37.625 1.00 41.31 80 ALA B O 1
ATOM 1518 N N . PRO B 1 81 ? 22.658 48.844 36.903 1.00 40.40 81 PRO B N 1
ATOM 1519 C CA . PRO B 1 81 ? 23.291 49.783 35.949 1.00 40.02 81 PRO B CA 1
ATOM 1520 C C . PRO B 1 81 ? 22.294 50.271 34.889 1.00 39.16 81 PRO B C 1
ATOM 1521 O O . PRO B 1 81 ? 21.426 49.523 34.408 1.00 38.80 81 PRO B O 1
ATOM 1525 N N . ILE B 1 82 ? 22.403 51.533 34.528 1.00 39.65 82 ILE B N 1
ATOM 1526 C CA . ILE B 1 82 ? 21.636 52.013 33.388 1.00 39.10 82 ILE B CA 1
ATOM 1527 C C . ILE B 1 82 ? 22.550 52.136 32.168 1.00 38.40 82 ILE B C 1
ATOM 1528 O O . ILE B 1 82 ? 23.782 52.146 32.303 1.00 38.74 82 ILE B O 1
ATOM 1533 N N . ALA B 1 83 ? 21.953 52.210 30.986 1.00 37.82 83 ALA B N 1
ATOM 1534 C CA . ALA B 1 83 ? 22.702 52.461 29.761 1.00 37.70 83 ALA B CA 1
ATOM 1535 C C . ALA B 1 83 ? 23.282 53.873 29.710 1.00 38.56 83 ALA B C 1
ATOM 1536 O O . ALA B 1 83 ? 22.683 54.830 30.189 1.00 38.39 83 ALA B O 1
ATOM 1538 N N . ALA B 1 84 ? 24.455 53.995 29.080 1.00 39.58 84 ALA B N 1
ATOM 1539 C CA . ALA B 1 84 ? 25.018 55.281 28.737 1.00 39.17 84 ALA B CA 1
ATOM 1540 C C . ALA B 1 84 ? 24.156 55.793 27.567 1.00 38.76 84 ALA B C 1
ATOM 1541 O O . ALA B 1 84 ? 23.549 54.989 26.838 1.00 37.67 84 ALA B O 1
ATOM 1543 N N . ALA B 1 85 ? 24.106 57.106 27.380 1.00 37.50 85 ALA B N 1
ATOM 1544 C CA . ALA B 1 85 ? 23.392 57.692 26.244 1.00 37.43 85 ALA B CA 1
ATOM 1545 C C . ALA B 1 85 ? 24.122 57.350 24.928 1.00 38.01 85 ALA B C 1
ATOM 1546 O O . ALA B 1 85 ? 23.548 57.463 23.826 1.00 37.90 85 ALA B O 1
ATOM 1548 N N . GLY B 1 86 ? 25.369 56.886 25.066 1.00 36.72 86 GLY B N 1
ATOM 1549 C CA . GLY B 1 86 ? 26.247 56.640 23.951 1.00 37.70 86 GLY B CA 1
ATOM 1550 C C . GLY B 1 86 ? 27.520 55.960 24.389 1.00 37.96 86 GLY B C 1
ATOM 1551 O O . GLY B 1 86 ? 27.967 56.176 25.523 1.00 37.14 86 GLY B O 1
ATOM 1552 N N . TYR B 1 87 ? 28.063 55.143 23.473 1.00 37.50 87 TYR B N 1
ATOM 1553 C CA . TYR B 1 87 ? 29.245 54.323 23.676 1.00 38.08 87 TYR B CA 1
ATOM 1554 C C . TYR B 1 87 ? 30.273 54.575 22.574 1.00 39.10 87 TYR B C 1
ATOM 1555 O O . TYR B 1 87 ? 29.943 54.920 21.423 1.00 39.07 87 TYR B O 1
ATOM 1564 N N . GLN B 1 88 ? 31.529 54.419 22.955 1.00 40.53 88 GLN B N 1
ATOM 1565 C CA . GLN B 1 88 ? 32.627 54.314 22.015 1.00 42.13 88 GLN B CA 1
ATOM 1566 C C . GLN B 1 88 ? 32.639 52.829 21.570 1.00 42.06 88 GLN B C 1
ATOM 1567 O O . GLN B 1 88 ? 32.739 51.947 22.397 1.00 41.97 88 GLN B O 1
ATOM 1573 N N . LEU B 1 89 ? 32.502 52.556 20.272 1.00 41.94 89 LEU B N 1
ATOM 1574 C CA . LEU B 1 89 ? 32.480 51.150 19.801 1.00 41.62 89 LEU B CA 1
ATOM 1575 C C . LEU B 1 89 ? 33.864 50.527 19.955 1.00 41.21 89 LEU B C 1
ATOM 1576 O O . LEU B 1 89 ? 34.872 51.247 19.850 1.00 41.93 89 LEU B O 1
ATOM 1581 N N . PRO B 1 90 ? 33.919 49.202 20.212 1.00 41.49 90 PRO B N 1
ATOM 1582 C CA . PRO B 1 90 ? 35.223 48.553 20.449 1.00 41.59 90 PRO B CA 1
ATOM 1583 C C . PRO B 1 90 ? 36.049 48.377 19.149 1.00 42.22 90 PRO B C 1
ATOM 1584 O O . PRO B 1 90 ? 37.210 47.995 19.220 1.00 41.76 90 PRO B O 1
ATOM 1588 N N . MET B 1 91 ? 35.437 48.692 17.991 1.00 41.39 91 MET B N 1
ATOM 1589 C CA . MET B 1 91 ? 36.115 48.763 16.713 1.00 42.12 91 MET B CA 1
ATOM 1590 C C . MET B 1 91 ? 35.493 49.842 15.818 1.00 41.32 91 MET B C 1
ATOM 1591 O O . MET B 1 91 ? 34.300 50.183 15.947 1.00 40.49 91 MET B O 1
ATOM 1596 N N . GLN B 1 92 ? 36.303 50.350 14.896 1.00 40.05 92 GLN B N 1
ATOM 1597 C CA . GLN B 1 92 ? 35.831 51.225 13.851 1.00 39.37 92 GLN B CA 1
ATOM 1598 C C . GLN B 1 92 ? 35.072 50.439 12.804 1.00 38.49 92 GLN B C 1
ATOM 1599 O O . GLN B 1 92 ? 35.382 49.268 12.547 1.00 39.32 92 GLN B O 1
ATOM 1605 N N . VAL B 1 93 ? 34.055 51.057 12.218 1.00 35.84 93 VAL B N 1
ATOM 1606 C CA . VAL B 1 93 ? 33.220 50.380 11.241 1.00 35.41 93 VAL B CA 1
ATOM 1607 C C . VAL B 1 93 ? 32.956 51.349 10.081 1.00 35.16 93 VAL B C 1
ATOM 1608 O O . VAL B 1 93 ? 32.855 52.549 10.305 1.00 33.89 93 VAL B O 1
ATOM 1612 N N . SER B 1 94 ? 32.854 50.815 8.866 1.00 34.59 94 SER B N 1
ATOM 1613 C CA . SER B 1 94 ? 32.482 51.593 7.709 1.00 35.65 94 SER B CA 1
ATOM 1614 C C . SER B 1 94 ? 31.713 50.785 6.642 1.00 36.13 94 SER B C 1
ATOM 1615 O O . SER B 1 94 ? 31.474 51.300 5.547 1.00 36.68 94 SER B O 1
ATOM 1618 N N . SER B 1 95 ? 31.274 49.569 6.988 1.00 35.94 95 SER B N 1
ATOM 1619 C CA . SER B 1 95 ? 30.905 48.492 6.023 1.00 36.93 95 SER B CA 1
ATOM 1620 C C . SER B 1 95 ? 29.819 47.624 6.628 1.00 36.46 95 SER B C 1
ATOM 1621 O O . SER B 1 95 ? 29.795 47.487 7.843 1.00 34.75 95 SER B O 1
ATOM 1624 N N . ALA B 1 96 ? 28.999 46.981 5.787 1.00 36.72 96 ALA B N 1
ATOM 1625 C CA . ALA B 1 96 ? 28.196 45.833 6.218 1.00 37.30 96 ALA B CA 1
ATOM 1626 C C . ALA B 1 96 ? 29.075 44.710 6.776 1.00 36.72 96 ALA B C 1
ATOM 1627 O O . ALA B 1 96 ? 28.703 44.031 7.754 1.00 37.12 96 ALA B O 1
ATOM 1629 N N . ALA B 1 97 ? 30.248 44.501 6.172 1.00 36.04 97 ALA B N 1
ATOM 1630 C CA . ALA B 1 97 ? 31.148 43.452 6.661 1.00 34.99 97 ALA B CA 1
ATOM 1631 C C . ALA B 1 97 ? 31.651 43.831 8.039 1.00 34.96 97 ALA B C 1
ATOM 1632 O O . ALA B 1 97 ? 31.710 42.972 8.926 1.00 34.44 97 ALA B O 1
ATOM 1634 N N . ASP B 1 98 ? 31.992 45.107 8.243 1.00 33.63 98 ASP B N 1
ATOM 1635 C CA . ASP B 1 98 ? 32.398 45.554 9.565 1.00 33.69 98 ASP B CA 1
ATOM 1636 C C . ASP B 1 98 ? 31.305 45.319 10.611 1.00 33.35 98 ASP B C 1
ATOM 1637 O O . ASP B 1 98 ? 31.615 45.022 11.762 1.00 32.62 98 ASP B O 1
ATOM 1642 N N . ALA B 1 99 ? 30.040 45.478 10.218 1.00 32.84 99 ALA B N 1
ATOM 1643 C CA . ALA B 1 99 ? 28.904 45.312 11.144 1.00 32.79 99 ALA B CA 1
ATOM 1644 C C . ALA B 1 99 ? 28.756 43.881 11.632 1.00 32.90 99 ALA B C 1
ATOM 1645 O O . ALA B 1 99 ? 28.432 43.647 12.809 1.00 32.41 99 ALA B O 1
ATOM 1647 N N . ALA B 1 100 ? 29.002 42.908 10.737 1.00 32.00 100 ALA B N 1
ATOM 1648 C CA . ALA B 1 100 ? 28.988 41.493 11.125 1.00 31.44 100 ALA B CA 1
ATOM 1649 C C . ALA B 1 100 ? 30.075 41.218 12.150 1.00 31.29 100 ALA B C 1
ATOM 1650 O O . ALA B 1 100 ? 29.833 40.515 13.123 1.00 31.62 100 ALA B O 1
ATOM 1652 N N . ARG B 1 101 ? 31.274 41.765 11.918 1.00 32.17 101 ARG B N 1
ATOM 1653 C CA . ARG B 1 101 ? 32.429 41.563 12.787 1.00 33.52 101 ARG B CA 1
ATOM 1654 C C . ARG B 1 101 ? 32.173 42.190 14.145 1.00 32.77 101 ARG B C 1
ATOM 1655 O O . ARG B 1 101 ? 32.601 41.659 15.159 1.00 31.87 101 ARG B O 1
ATOM 1663 N N . LEU B 1 102 ? 31.505 43.341 14.154 1.00 31.85 102 LEU B N 1
ATOM 1664 C CA . LEU B 1 102 ? 31.164 44.011 15.402 1.00 32.45 102 LEU B CA 1
ATOM 1665 C C . LEU B 1 102 ? 30.154 43.193 16.184 1.00 32.68 102 LEU B C 1
ATOM 1666 O O . LEU B 1 102 ? 30.256 43.077 17.415 1.00 33.95 102 LEU B O 1
ATOM 1671 N N . ALA B 1 103 ? 29.157 42.653 15.492 1.00 32.72 103 ALA B N 1
ATOM 1672 C CA . ALA B 1 103 ? 28.160 41.773 16.131 1.00 32.94 103 ALA B CA 1
ATOM 1673 C C . ALA B 1 103 ? 28.808 40.484 16.724 1.00 34.22 103 ALA B C 1
ATOM 1674 O O . ALA B 1 103 ? 28.506 40.074 17.858 1.00 33.28 103 ALA B O 1
ATOM 1676 N N . VAL B 1 104 ? 29.711 39.866 15.963 1.00 33.78 104 VAL B N 1
ATOM 1677 C CA . VAL B 1 104 ? 30.480 38.718 16.470 1.00 33.81 104 VAL B CA 1
ATOM 1678 C C . VAL B 1 104 ? 31.211 39.086 17.777 1.00 34.20 104 VAL B C 1
ATOM 1679 O O . VAL B 1 104 ? 31.145 38.340 18.761 1.00 34.19 104 VAL B O 1
ATOM 1683 N N . ARG B 1 105 ? 31.904 40.221 17.771 1.00 34.35 105 ARG B N 1
ATOM 1684 C CA . ARG B 1 105 ? 32.667 40.681 18.927 1.00 34.26 105 ARG B CA 1
ATOM 1685 C C . ARG B 1 105 ? 31.797 40.932 20.143 1.00 33.32 105 ARG B C 1
ATOM 1686 O O . ARG B 1 105 ? 32.153 40.502 21.254 1.00 33.74 105 ARG B O 1
ATOM 1694 N N . MET B 1 106 ? 30.683 41.648 19.958 1.00 31.80 106 MET B N 1
ATOM 1695 C CA . MET B 1 106 ? 29.744 41.901 21.039 1.00 31.58 106 MET B CA 1
ATOM 1696 C C . MET B 1 106 ? 29.131 40.600 21.599 1.00 31.75 106 MET B C 1
ATOM 1697 O O . MET B 1 106 ? 29.056 40.428 22.819 1.00 30.93 106 MET B O 1
ATOM 1702 N N . GLU B 1 107 ? 28.695 39.693 20.726 1.00 30.93 107 GLU B N 1
ATOM 1703 C CA . GLU B 1 107 ? 28.167 38.388 21.216 1.00 32.01 107 GLU B CA 1
ATOM 1704 C C . GLU B 1 107 ? 29.244 37.628 21.984 1.00 31.85 107 GLU B C 1
ATOM 1705 O O . GLU B 1 107 ? 28.971 37.118 23.039 1.00 34.23 107 GLU B O 1
ATOM 1711 N N . ASN B 1 108 ? 30.472 37.571 21.478 1.00 31.60 108 ASN B N 1
ATOM 1712 C CA . ASN B 1 108 ? 31.580 36.955 22.209 1.00 32.85 108 ASN B CA 1
ATOM 1713 C C . ASN B 1 108 ? 31.862 37.600 23.584 1.00 33.33 108 ASN B C 1
ATOM 1714 O O . ASN B 1 108 ? 32.086 36.894 24.570 1.00 34.45 108 ASN B O 1
ATOM 1719 N N . ASP B 1 109 ? 31.864 38.925 23.650 1.00 34.68 109 ASP B N 1
ATOM 1720 C CA . ASP B 1 109 ? 31.971 39.652 24.923 1.00 36.12 109 ASP B CA 1
ATOM 1721 C C . ASP B 1 109 ? 30.807 39.361 25.882 1.00 36.04 109 ASP B C 1
ATOM 1722 O O . ASP B 1 109 ? 31.001 39.315 27.087 1.00 36.74 109 ASP B O 1
ATOM 1727 N N . GLY B 1 110 ? 29.591 39.271 25.345 1.00 35.78 110 GLY B N 1
ATOM 1728 C CA . GLY B 1 110 ? 28.422 38.791 26.083 1.00 34.39 110 GLY B CA 1
ATOM 1729 C C . GLY B 1 110 ? 28.576 37.374 26.643 1.00 34.61 110 GLY B C 1
ATOM 1730 O O . GLY B 1 110 ? 28.231 37.141 27.805 1.00 35.61 110 GLY B O 1
ATOM 1731 N N . ALA B 1 111 ? 29.068 36.419 25.845 1.00 34.08 111 ALA B N 1
ATOM 1732 C CA . ALA B 1 111 ? 29.407 35.080 26.335 1.00 34.59 111 ALA B CA 1
ATOM 1733 C C . ALA B 1 111 ? 30.393 35.097 27.510 1.00 34.47 111 ALA B C 1
ATOM 1734 O O . ALA B 1 111 ? 30.222 34.377 28.513 1.00 34.68 111 ALA B O 1
ATOM 1736 N N . THR B 1 112 ? 31.449 35.885 27.376 1.00 34.89 112 THR B N 1
ATOM 1737 C CA . THR B 1 112 ? 32.446 35.987 28.466 1.00 35.26 112 THR B CA 1
ATOM 1738 C C . THR B 1 112 ? 31.786 36.531 29.742 1.00 34.78 112 THR B C 1
ATOM 1739 O O . THR B 1 112 ? 32.025 36.041 30.835 1.00 34.91 112 THR B O 1
ATOM 1743 N N . ALA B 1 113 ? 30.947 37.533 29.582 1.00 34.47 113 ALA B N 1
ATOM 1744 C CA . ALA B 1 113 ? 30.223 38.110 30.719 1.00 34.85 113 ALA B CA 1
ATOM 1745 C C . ALA B 1 113 ? 29.234 37.112 31.363 1.00 34.67 113 ALA B C 1
ATOM 1746 O O . ALA B 1 113 ? 29.192 36.967 32.577 1.00 34.06 113 ALA B O 1
ATOM 1748 N N . TRP B 1 114 ? 28.492 36.384 30.545 1.00 35.23 114 TRP B N 1
ATOM 1749 C CA . TRP B 1 114 ? 27.553 35.383 31.046 1.00 34.25 114 TRP B CA 1
ATOM 1750 C C . TRP B 1 114 ? 28.233 34.174 31.679 1.00 34.82 114 TRP B C 1
ATOM 1751 O O . TRP B 1 114 ? 27.719 33.633 32.656 1.00 34.87 114 TRP B O 1
ATOM 1762 N N . ARG B 1 115 ? 29.432 33.823 31.212 1.00 34.67 115 ARG B N 1
ATOM 1763 C CA . ARG B 1 115 ? 30.171 32.672 31.794 1.00 33.99 115 ARG B CA 1
ATOM 1764 C C . ARG B 1 115 ? 30.614 32.983 33.238 1.00 32.79 115 ARG B C 1
ATOM 1765 O O . ARG B 1 115 ? 30.677 32.107 34.107 1.00 31.40 115 ARG B O 1
ATOM 1773 N N . ALA B 1 116 ? 30.902 34.245 33.485 1.00 31.22 116 ALA B N 1
ATOM 1774 C CA . ALA B 1 116 ? 31.297 34.688 34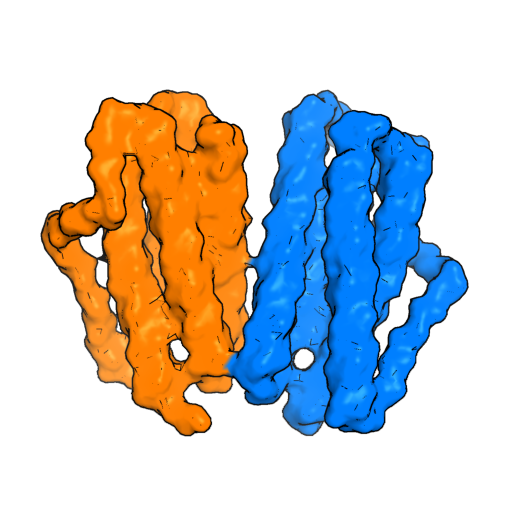.804 1.00 30.49 116 ALA B CA 1
ATOM 1775 C C . ALA B 1 116 ? 30.112 34.701 35.761 1.00 29.57 116 ALA B C 1
ATOM 1776 O O . ALA B 1 116 ? 30.307 34.566 36.947 1.00 29.15 116 ALA B O 1
ATOM 1778 N N . VAL B 1 117 ? 28.892 34.901 35.249 1.00 30.13 117 VAL B N 1
ATOM 1779 C CA . VAL B 1 117 ? 27.661 34.813 36.064 1.00 29.40 117 VAL B CA 1
ATOM 1780 C C . VAL B 1 117 ? 27.354 33.359 36.376 1.00 30.29 117 VAL B C 1
ATOM 1781 O O . VAL B 1 117 ? 26.989 33.030 37.543 1.00 29.17 117 VAL B O 1
ATOM 1785 N N . VAL B 1 118 ? 27.546 32.453 35.385 1.00 29.62 118 VAL B N 1
ATOM 1786 C CA . VAL B 1 118 ? 27.439 31.034 35.693 1.00 28.46 118 VAL B CA 1
ATOM 1787 C C . VAL B 1 118 ? 28.380 30.641 36.822 1.00 29.23 118 VAL B C 1
ATOM 1788 O O . VAL B 1 118 ? 27.964 29.930 37.724 1.00 26.92 118 VAL B O 1
ATOM 1792 N N . GLU B 1 119 ? 29.648 31.074 36.769 1.00 30.99 119 GLU B N 1
ATOM 1793 C CA . GLU B 1 119 ? 30.592 30.711 37.848 1.00 31.95 119 GLU B CA 1
ATOM 1794 C C . GLU B 1 119 ? 30.200 31.264 39.192 1.00 30.51 119 GLU B C 1
ATOM 1795 O O . GLU B 1 119 ? 30.366 30.590 40.161 1.00 29.75 119 GLU B O 1
ATOM 1801 N N . HIS B 1 120 ? 29.803 32.534 39.248 1.00 31.44 120 HIS B N 1
ATOM 1802 C CA . HIS B 1 120 ? 29.604 33.238 40.525 1.00 32.26 120 HIS B CA 1
ATOM 1803 C C . HIS B 1 120 ? 28.183 33.286 41.038 1.00 33.48 120 HIS B C 1
ATOM 1804 O O . HIS B 1 120 ? 27.978 33.619 42.192 1.00 34.86 120 HIS B O 1
ATOM 1811 N N . ALA B 1 121 ? 27.201 32.931 40.215 1.00 34.84 121 ALA B N 1
ATOM 1812 C CA . ALA B 1 121 ? 25.814 32.941 40.684 1.00 36.42 121 ALA B CA 1
ATOM 1813 C C . ALA B 1 121 ? 25.690 31.945 41.802 1.00 37.50 121 ALA B C 1
ATOM 1814 O O . ALA B 1 121 ? 26.092 30.796 41.645 1.00 37.95 121 ALA B O 1
ATOM 1816 N N . GLU B 1 122 ? 25.104 32.353 42.919 1.00 38.27 122 GLU B N 1
ATOM 1817 C CA . GLU B 1 122 ? 24.881 31.371 44.016 1.00 38.29 122 GLU B CA 1
ATOM 1818 C C . GLU B 1 122 ? 23.720 30.397 43.776 1.00 38.20 122 GLU B C 1
ATOM 1819 O O . GLU B 1 122 ? 23.848 29.192 44.070 1.00 39.68 122 GLU B O 1
ATOM 1825 N N . THR B 1 123 ? 22.598 30.880 43.239 1.00 37.72 123 THR B N 1
ATOM 1826 C CA . THR B 1 123 ? 21.429 30.006 43.019 1.00 36.98 123 THR B CA 1
ATOM 1827 C C . THR B 1 123 ? 21.387 29.313 41.650 1.00 38.08 123 THR B C 1
ATOM 1828 O O . THR B 1 123 ? 21.890 29.838 40.627 1.00 38.40 123 THR B O 1
ATOM 1832 N N . ALA B 1 124 ? 20.804 28.121 41.653 1.00 37.29 124 ALA B N 1
ATOM 1833 C CA . ALA B 1 124 ? 20.578 27.333 40.464 1.00 38.30 124 ALA B CA 1
ATOM 1834 C C . ALA B 1 124 ? 19.727 28.076 39.445 1.00 38.62 124 ALA B C 1
ATOM 1835 O O . ALA B 1 124 ? 20.026 27.993 38.267 1.00 38.17 124 ALA B O 1
ATOM 1837 N N . ASP B 1 125 ? 18.665 28.764 39.897 1.00 39.50 125 ASP B N 1
ATOM 1838 C CA . ASP B 1 125 ? 17.794 29.556 38.993 1.00 39.94 125 ASP B CA 1
ATOM 1839 C C . ASP B 1 125 ? 18.585 30.590 38.187 1.00 39.35 125 ASP B C 1
ATOM 1840 O O . ASP B 1 125 ? 18.440 30.673 36.979 1.00 39.04 125 ASP B O 1
ATOM 1845 N N . ASP B 1 126 ? 19.406 31.374 38.874 1.00 39.64 126 ASP B N 1
ATOM 1846 C CA . ASP B 1 126 ? 20.270 32.360 38.254 1.00 39.09 126 ASP B CA 1
ATOM 1847 C C . ASP B 1 126 ? 21.434 31.749 37.452 1.00 39.49 126 ASP B C 1
ATOM 1848 O O . ASP B 1 126 ? 21.873 32.308 36.450 1.00 38.17 126 ASP B O 1
ATOM 1853 N N . ARG B 1 127 ? 21.941 30.600 37.877 1.00 39.14 127 ARG B N 1
ATOM 1854 C CA . ARG B 1 127 ? 22.960 29.947 37.066 1.00 39.33 127 ARG B CA 1
ATOM 1855 C C . ARG B 1 127 ? 22.378 29.439 35.749 1.00 37.78 127 ARG B C 1
ATOM 1856 O O . ARG B 1 127 ? 23.016 29.509 34.708 1.00 36.77 127 ARG B O 1
ATOM 1864 N N . VAL B 1 128 ? 21.155 28.933 35.809 1.00 35.65 128 VAL B N 1
ATOM 1865 C CA . VAL B 1 128 ? 20.527 28.413 34.619 1.00 34.46 128 VAL B CA 1
ATOM 1866 C C . VAL B 1 128 ? 20.159 29.562 33.678 1.00 33.64 128 VAL B C 1
ATOM 1867 O O . VAL B 1 128 ? 20.318 29.446 32.477 1.00 32.46 128 VAL B O 1
ATOM 1871 N N . PHE B 1 129 ? 19.724 30.688 34.243 1.00 33.62 129 PHE B N 1
ATOM 1872 C CA . PHE B 1 129 ? 19.466 31.877 33.456 1.00 34.01 129 PHE B CA 1
ATOM 1873 C C . PHE B 1 129 ? 20.720 32.317 32.728 1.00 34.10 129 PHE B C 1
ATOM 1874 O O . PHE B 1 129 ? 20.675 32.666 31.532 1.00 35.11 129 PHE B O 1
ATOM 1882 N N . ALA B 1 130 ? 21.821 32.401 33.466 1.00 33.35 130 ALA B N 1
ATOM 1883 C CA . ALA B 1 130 ? 23.080 32.822 32.883 1.00 33.22 130 ALA B CA 1
ATOM 1884 C C . ALA B 1 130 ? 23.568 31.847 31.782 1.00 33.59 130 ALA B C 1
ATOM 1885 O O . ALA B 1 130 ? 24.064 32.298 30.748 1.00 34.50 130 ALA B O 1
ATOM 1887 N N . SER B 1 131 ? 23.416 30.535 32.000 1.00 33.53 131 SER B N 1
ATOM 1888 C CA . SER B 1 131 ? 23.723 29.511 30.971 1.00 33.48 131 SER B CA 1
ATOM 1889 C C . SER B 1 131 ? 22.918 29.685 29.705 1.00 32.98 131 SER B C 1
ATOM 1890 O O . SER B 1 131 ? 23.451 29.536 28.634 1.00 33.36 131 SER B O 1
ATOM 1893 N N . THR B 1 132 ? 21.630 29.979 29.831 1.00 33.31 132 THR B N 1
ATOM 1894 C CA . THR B 1 132 ? 20.805 30.310 28.674 1.00 32.98 132 THR B CA 1
ATOM 1895 C C . THR B 1 132 ? 21.318 31.522 27.901 1.00 32.33 132 THR B C 1
ATOM 1896 O O . THR B 1 132 ? 21.392 31.492 26.683 1.00 32.49 132 THR B O 1
ATOM 1900 N N . ALA B 1 133 ? 21.638 32.595 28.613 1.00 32.06 133 ALA B N 1
ATOM 1901 C CA . ALA B 1 133 ? 22.180 33.802 28.015 1.00 32.28 133 ALA B CA 1
ATOM 1902 C C . ALA B 1 133 ? 23.556 33.570 27.371 1.00 32.76 133 ALA B C 1
ATOM 1903 O O . ALA B 1 133 ? 23.869 34.176 26.351 1.00 32.77 133 ALA B O 1
ATOM 1905 N N . LEU B 1 134 ? 24.390 32.736 27.999 1.00 32.77 134 LEU B N 1
ATOM 1906 C CA . LEU B 1 134 ? 25.710 32.416 27.441 1.00 34.18 134 LEU B CA 1
ATOM 1907 C C . LEU B 1 134 ? 25.508 31.629 26.156 1.00 32.96 134 LEU B C 1
ATOM 1908 O O . LEU B 1 134 ? 26.108 31.915 25.134 1.00 32.92 134 LEU B O 1
ATOM 1913 N N . THR B 1 135 ? 24.626 30.648 26.203 1.00 32.94 135 THR B N 1
ATOM 1914 C CA . THR B 1 135 ? 24.362 29.845 25.035 1.00 33.05 135 THR B CA 1
ATOM 1915 C C . THR B 1 135 ? 23.722 30.676 23.852 1.00 32.91 135 THR B C 1
ATOM 1916 O O . THR B 1 135 ? 24.128 30.516 22.717 1.00 32.31 135 THR B O 1
ATOM 1920 N N . GLU B 1 136 ? 22.720 31.508 24.119 1.00 32.77 136 GLU B N 1
ATOM 1921 C CA . GLU B 1 136 ? 22.177 32.427 23.092 1.00 33.47 136 GLU B CA 1
ATOM 1922 C C . GLU B 1 136 ? 23.257 33.342 22.498 1.00 33.01 136 GLU B C 1
ATOM 1923 O O . GLU B 1 136 ? 23.232 33.613 21.285 1.00 32.28 136 GLU B O 1
ATOM 1929 N N . SER B 1 137 ? 24.203 33.805 23.335 1.00 31.94 137 SER B N 1
ATOM 1930 C CA . SER B 1 137 ? 25.285 34.691 22.862 1.00 31.93 137 SER B CA 1
ATOM 1931 C C . SER B 1 137 ? 26.182 33.965 21.883 1.00 31.83 137 SER B C 1
ATOM 1932 O O . SER B 1 137 ? 26.450 34.471 20.801 1.00 30.68 137 SER B O 1
ATOM 1935 N N . ALA B 1 138 ? 26.581 32.743 22.245 1.00 31.55 138 ALA B N 1
ATOM 1936 C CA . ALA B 1 138 ? 27.408 31.889 21.417 1.00 31.88 138 ALA B CA 1
ATOM 1937 C C . ALA B 1 138 ? 26.726 31.537 20.105 1.00 32.65 138 ALA B C 1
ATOM 1938 O O . ALA B 1 138 ? 27.375 31.516 19.064 1.00 34.02 138 ALA B O 1
ATOM 1940 N N . VAL B 1 139 ? 25.438 31.182 20.164 1.00 32.25 139 VAL B N 1
ATOM 1941 C CA . VAL B 1 139 ? 24.695 30.863 18.958 1.00 31.17 139 VAL B CA 1
ATOM 1942 C C . VAL B 1 139 ? 24.611 32.122 18.086 1.00 31.66 139 VAL B C 1
ATOM 1943 O O . VAL B 1 139 ? 24.786 32.064 16.866 1.00 32.29 139 VAL B O 1
ATOM 1947 N N . MET B 1 140 ? 24.382 33.271 18.705 1.00 31.17 140 MET B N 1
ATOM 1948 C CA . MET B 1 140 ? 24.260 34.491 17.936 1.00 31.44 140 MET B CA 1
ATOM 1949 C C . MET B 1 140 ? 25.617 34.828 17.231 1.00 31.61 140 MET B C 1
ATOM 1950 O O . MET B 1 140 ? 25.643 35.147 16.039 1.00 30.42 140 MET B O 1
ATOM 1955 N N . ALA B 1 141 ? 26.743 34.705 17.944 1.00 31.54 141 ALA B N 1
ATOM 1956 C CA . ALA B 1 141 ? 28.049 34.884 17.324 1.00 31.69 141 ALA B CA 1
ATOM 1957 C C . ALA B 1 141 ? 28.265 33.965 16.110 1.00 33.74 141 ALA B C 1
ATOM 1958 O O . ALA B 1 141 ? 28.744 34.414 15.069 1.00 34.53 141 ALA B O 1
ATOM 1960 N N . THR B 1 142 ? 27.876 32.696 16.210 1.00 33.73 142 THR B N 1
ATOM 1961 C CA . THR B 1 142 ? 28.022 31.807 15.069 1.00 34.80 142 THR B CA 1
ATOM 1962 C C . THR B 1 142 ? 27.172 32.256 13.869 1.00 34.43 142 THR B C 1
ATOM 1963 O O . THR B 1 142 ? 27.630 32.212 12.754 1.00 34.19 142 THR B O 1
ATOM 1967 N N . ARG B 1 143 ? 25.952 32.710 14.108 1.00 34.56 143 ARG B N 1
ATOM 1968 C CA . ARG B 1 143 ? 25.064 33.155 13.055 1.00 35.02 143 ARG B CA 1
ATOM 1969 C C . ARG B 1 143 ? 25.625 34.384 12.322 1.00 35.33 143 ARG B C 1
ATOM 1970 O O . ARG B 1 143 ? 25.539 34.477 11.100 1.00 35.83 143 ARG B O 1
ATOM 1978 N N . TRP B 1 144 ? 26.252 35.295 13.053 1.00 35.10 144 TRP B N 1
ATOM 1979 C CA . TRP B 1 144 ? 26.844 36.485 12.422 1.00 36.23 144 TRP B CA 1
ATOM 1980 C C . TRP B 1 144 ? 28.174 36.126 11.808 1.00 37.05 144 TRP B C 1
ATOM 1981 O O . TRP B 1 144 ? 28.625 36.762 10.864 1.00 36.50 144 TRP B O 1
ATOM 1992 N N . ASN B 1 145 ? 28.796 35.080 12.333 1.00 38.27 145 ASN B N 1
ATOM 1993 C CA . ASN B 1 145 ? 30.029 34.612 11.728 1.00 40.65 145 ASN B CA 1
ATOM 1994 C C . ASN B 1 145 ? 29.840 33.946 10.357 1.00 41.53 145 ASN B C 1
ATOM 1995 O O . ASN B 1 145 ? 30.745 33.950 9.507 1.00 41.34 145 ASN B O 1
ATOM 2000 N N . ARG B 1 146 ? 28.653 33.389 10.148 1.00 42.38 146 ARG B N 1
ATOM 2001 C CA . ARG B 1 146 ? 28.244 32.923 8.835 1.00 43.00 146 ARG B CA 1
ATOM 2002 C C . ARG B 1 146 ? 27.837 34.057 7.870 1.00 43.56 146 ARG B C 1
ATOM 2003 O O . ARG B 1 146 ? 27.849 33.861 6.643 1.00 43.87 146 ARG B O 1
ATOM 2011 N N . VAL B 1 147 ? 27.517 35.240 8.412 1.00 42.97 147 VAL B N 1
ATOM 2012 C CA . VAL B 1 147 ? 27.317 36.473 7.600 1.00 43.04 147 VAL B CA 1
ATOM 2013 C C . VAL B 1 147 ? 28.655 36.953 6.974 1.00 44.01 147 VAL B C 1
ATOM 2014 O O . VAL B 1 147 ? 28.752 37.160 5.746 1.00 43.00 147 VAL B O 1
ATOM 2018 N N . LEU B 1 148 ? 29.711 37.061 7.780 1.00 45.09 148 LEU B N 1
ATOM 2019 C CA . LEU B 1 148 ? 31.052 37.277 7.190 1.00 46.65 148 LEU B CA 1
ATOM 2020 C C . LEU B 1 148 ? 31.804 36.008 6.780 1.00 47.15 148 LEU B C 1
ATOM 2021 O O . LEU B 1 148 ? 31.225 35.011 6.302 1.00 47.62 148 LEU B O 1
#

Foldseek 3Di:
DLVVLLLVLLLVLLQLLLQLLQLLVVLVVFADPVCPVLSVVVNVVSVVLNVVSCVVCVVVVHHHDDYDPHDDQPDDDDHRLVSLVSLLVSLVVSLVSLVSNLVRPPDPVSNVSSVVSNVVSVVSNVVSVVVNVPDDDDDDDD/DDPVLLLVLLLVLLQLLLVLLLLLVVLCVAADPVCNVLSVVVNVVSVVLSVVSCVVCVVVVHHHDDHDPDDDQPDDDDHNLRSLVSLLVSLVVSLVSLVSNLVPPPDPVSNVSSVVSNVVSVVSSVVSVVVD

Sequence (274 aa):
SEGSADNAALCDALAVEHATIYGYGIVSALSPPGVNFLVADALKQHRHRRDDVIVMLSARGVTAPIAAAGYQLPMQVSSAADAARLAVRMENDGATAWRAVVEHAETADDRVFASTALTESAVMATRWNRVLGAWPITAAFPSEGSADNAALCDALAVEHATIYGYGIVSALSPPGVNFLVADALKQHRHRRDDVIVMLSARGVTAPIAAAGYQLPMQVSSAADAARLAVRMENDGATAWRAVVEHAETADDRVFASTALTESAVMATRWNRVL

CATH classification: 1.20.1260.10